Protein AF-A0A6H5G0R4-F1 (afdb_monomer_lite)

Structure (mmCIF, N/CA/C/O backbone):
data_AF-A0A6H5G0R4-F1
#
_entry.id   AF-A0A6H5G0R4-F1
#
loop_
_atom_site.group_PDB
_atom_site.id
_atom_site.type_symbol
_atom_site.label_atom_id
_atom_site.label_alt_id
_atom_site.label_comp_id
_atom_site.label_asym_id
_atom_site.label_entity_id
_atom_site.label_seq_id
_atom_site.pdbx_PDB_ins_code
_atom_site.Cartn_x
_atom_site.Cartn_y
_atom_site.Cartn_z
_atom_site.occupancy
_atom_site.B_iso_or_equiv
_atom_site.auth_seq_id
_atom_site.auth_comp_id
_atom_site.auth_asym_id
_atom_site.auth_atom_id
_atom_site.pdbx_PDB_model_num
ATOM 1 N N . MET A 1 1 ? 33.178 14.224 -42.146 1.00 82.50 1 MET A N 1
ATOM 2 C CA . MET A 1 1 ? 33.386 15.012 -43.379 1.00 82.50 1 MET A CA 1
ATOM 3 C C . MET A 1 1 ? 32.631 14.326 -44.499 1.00 82.50 1 MET A C 1
ATOM 5 O O . MET A 1 1 ? 32.524 13.105 -44.468 1.00 82.50 1 MET A O 1
ATOM 9 N N . THR A 1 2 ? 32.096 15.103 -45.426 1.00 85.31 2 THR A N 1
ATOM 10 C CA . THR A 1 2 ? 31.356 14.680 -46.618 1.00 85.31 2 THR A CA 1
ATOM 11 C C . THR A 1 2 ? 32.106 15.188 -47.845 1.00 85.31 2 THR A C 1
ATOM 13 O O . THR A 1 2 ? 32.669 16.283 -47.816 1.00 85.31 2 THR A O 1
ATOM 16 N N . PHE A 1 3 ? 32.160 14.374 -48.897 1.00 87.25 3 PHE A N 1
ATOM 17 C CA . PHE A 1 3 ? 32.972 14.630 -50.086 1.00 87.25 3 PHE A CA 1
ATOM 18 C C . PHE A 1 3 ? 32.072 14.620 -51.316 1.00 87.25 3 PHE A C 1
ATOM 20 O O . PHE A 1 3 ? 31.370 13.638 -51.545 1.00 87.25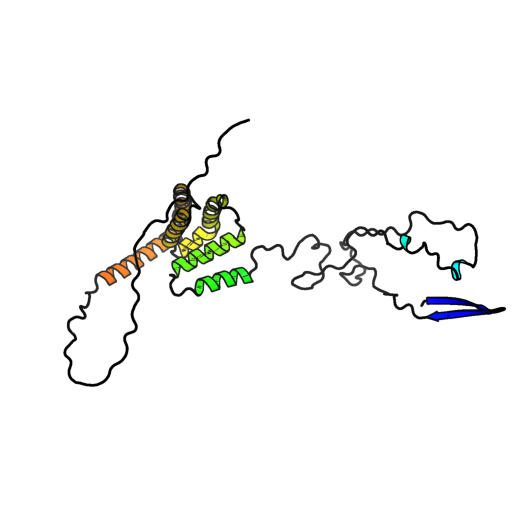 3 PHE A O 1
ATOM 27 N N . LEU A 1 4 ? 32.103 15.695 -52.100 1.00 84.62 4 LEU A N 1
ATOM 28 C CA . LEU A 1 4 ? 31.358 15.819 -53.349 1.00 84.62 4 LEU A CA 1
ATOM 29 C C . LEU A 1 4 ? 32.347 15.940 -54.517 1.00 84.62 4 LEU A C 1
ATOM 31 O O . LEU A 1 4 ? 33.000 16.979 -54.660 1.00 84.62 4 LEU A O 1
ATOM 35 N N . PRO A 1 5 ? 32.517 14.880 -55.326 1.00 83.62 5 PRO A N 1
ATOM 36 C CA . PRO A 1 5 ? 33.400 14.916 -56.483 1.00 83.62 5 PRO A CA 1
ATOM 37 C C . PRO A 1 5 ? 32.745 15.659 -57.658 1.00 83.62 5 PRO A C 1
ATOM 39 O O . PRO A 1 5 ? 31.592 15.418 -58.004 1.00 83.62 5 PRO A O 1
ATOM 42 N N . GLN A 1 6 ? 33.506 16.535 -58.313 1.00 81.31 6 GLN A N 1
ATOM 43 C CA . GLN A 1 6 ? 33.119 17.264 -59.518 1.00 81.31 6 GLN A CA 1
ATOM 44 C C . GLN A 1 6 ? 34.187 17.071 -60.604 1.00 81.31 6 GLN A C 1
ATOM 46 O O . GLN A 1 6 ? 35.321 17.543 -60.484 1.00 81.31 6 GLN A O 1
ATOM 51 N N . GLN A 1 7 ? 33.821 16.378 -61.685 1.00 79.31 7 GLN A N 1
ATOM 52 C CA . GLN A 1 7 ? 34.716 16.136 -62.817 1.00 79.31 7 GLN A CA 1
ATOM 53 C C . GLN A 1 7 ? 34.796 17.378 -63.715 1.00 79.31 7 GLN A C 1
ATOM 55 O O . GLN A 1 7 ? 33.794 17.803 -64.291 1.00 79.31 7 GLN A O 1
ATOM 60 N N . MET A 1 8 ? 35.993 17.948 -63.864 1.00 77.31 8 MET A N 1
ATOM 61 C CA . MET A 1 8 ? 36.303 18.984 -64.856 1.00 77.31 8 MET A CA 1
ATOM 62 C C . MET A 1 8 ? 37.151 18.369 -65.979 1.00 77.31 8 MET A C 1
ATOM 64 O O . MET A 1 8 ? 37.726 17.297 -65.800 1.00 77.31 8 MET A O 1
ATOM 68 N N . SER A 1 9 ? 37.230 19.030 -67.140 1.00 78.00 9 SER A N 1
ATOM 69 C CA . SER A 1 9 ? 37.799 18.483 -68.390 1.00 78.00 9 SER A CA 1
ATOM 70 C C . SER A 1 9 ? 39.088 17.668 -68.214 1.00 78.00 9 SER A C 1
ATOM 72 O O . SER A 1 9 ? 39.181 16.578 -68.771 1.00 78.00 9 SER A O 1
ATOM 74 N N . ASN A 1 10 ? 40.033 18.151 -67.398 1.00 79.94 10 ASN A N 1
ATOM 75 C CA . ASN A 1 10 ? 41.321 17.487 -67.154 1.00 79.94 10 ASN A CA 1
ATOM 76 C C . ASN A 1 10 ? 41.675 17.332 -65.657 1.00 79.94 10 ASN A C 1
ATOM 78 O O . ASN A 1 10 ? 42.784 16.909 -65.339 1.00 79.94 10 ASN A O 1
ATOM 82 N N . VAL A 1 11 ? 40.790 17.729 -64.733 1.00 82.31 11 VAL A N 1
ATOM 83 C CA . VAL A 1 11 ? 41.078 17.799 -63.287 1.00 82.31 11 VAL A CA 1
ATOM 84 C C . VAL A 1 11 ? 39.849 17.367 -62.491 1.00 82.31 11 VAL A C 1
ATOM 86 O O . VAL A 1 11 ? 38.726 17.732 -62.832 1.00 82.31 11 VAL A O 1
ATOM 89 N N . LEU A 1 12 ? 40.061 16.622 -61.408 1.00 83.50 12 LEU A N 1
ATOM 90 C CA . LEU A 1 12 ? 39.017 16.299 -60.441 1.00 83.50 12 LEU A CA 1
ATOM 91 C C . LEU A 1 12 ? 39.028 17.339 -59.316 1.00 83.50 12 LEU A C 1
ATOM 93 O O . LEU A 1 12 ? 40.034 17.494 -58.622 1.00 83.50 12 LEU A O 1
ATOM 97 N N . LYS A 1 13 ? 37.908 18.039 -59.126 1.00 86.62 13 LYS A N 1
ATOM 98 C CA . LYS A 1 13 ? 37.681 18.921 -57.977 1.00 86.62 13 LYS A CA 1
ATOM 99 C C . LYS A 1 13 ? 36.867 18.156 -56.937 1.00 86.62 13 LYS A C 1
ATOM 101 O O . LYS A 1 13 ? 35.889 17.509 -57.289 1.00 86.62 13 LYS A O 1
ATOM 106 N N . ILE A 1 14 ? 37.262 18.212 -55.668 1.00 89.31 14 ILE A N 1
ATOM 107 C CA . ILE A 1 14 ? 36.521 17.579 -54.569 1.00 89.31 14 ILE A CA 1
ATOM 108 C C . ILE A 1 14 ? 36.126 18.674 -53.591 1.00 89.31 14 ILE A C 1
ATOM 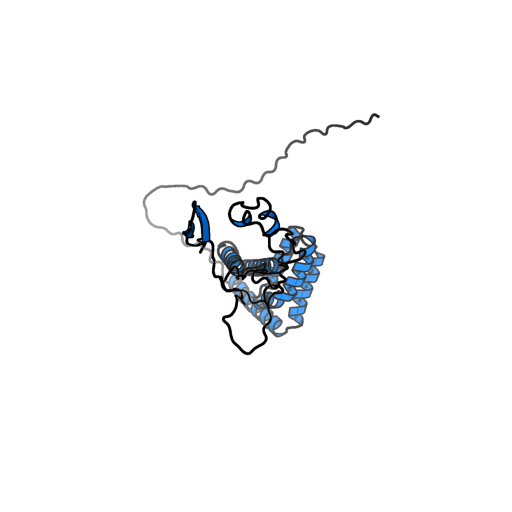110 O O . ILE A 1 14 ? 36.989 19.259 -52.936 1.00 89.31 14 ILE A O 1
ATOM 114 N N . ASP A 1 15 ? 34.828 18.941 -53.497 1.00 88.81 15 ASP A N 1
ATOM 115 C CA . ASP A 1 15 ? 34.289 19.852 -52.497 1.00 88.81 15 ASP A CA 1
ATOM 116 C C . ASP A 1 15 ? 34.112 19.087 -51.180 1.00 88.81 15 ASP A C 1
ATOM 118 O O . ASP A 1 15 ? 33.439 18.056 -51.114 1.00 88.81 15 ASP A O 1
ATOM 122 N N . VAL A 1 16 ? 34.776 19.573 -50.131 1.00 91.75 16 VAL A N 1
ATOM 123 C CA . VAL A 1 16 ? 34.779 18.956 -48.800 1.00 91.75 16 VAL A CA 1
ATOM 124 C C . VAL A 1 16 ? 33.905 19.783 -47.872 1.00 91.75 16 VAL A C 1
ATOM 126 O O . VAL A 1 16 ? 34.133 20.979 -47.696 1.00 91.75 16 VAL A O 1
ATOM 129 N N . SER A 1 17 ? 32.940 19.133 -47.233 1.00 91.56 17 SER A N 1
ATOM 130 C CA . SER A 1 17 ? 32.102 19.731 -46.197 1.00 91.56 17 SER A CA 1
ATOM 131 C C . SER A 1 17 ? 32.177 18.939 -44.891 1.00 91.56 17 SER A C 1
ATOM 133 O O . SER A 1 17 ? 32.625 17.788 -44.832 1.00 91.56 17 SER A O 1
ATOM 135 N N . VAL A 1 18 ? 31.781 19.571 -43.789 1.00 91.31 18 VAL A N 1
ATOM 136 C CA . VAL A 1 18 ? 31.664 18.889 -42.497 1.00 91.31 18 VAL A CA 1
ATOM 137 C C . VAL A 1 18 ? 30.401 18.025 -42.518 1.00 91.31 18 VAL A C 1
ATOM 139 O O . VAL A 1 18 ? 29.369 18.455 -43.018 1.00 91.31 18 VAL A O 1
ATOM 142 N N . ASN A 1 19 ? 30.488 16.804 -41.977 1.00 88.00 19 ASN A N 1
ATOM 143 C CA . ASN A 1 19 ? 29.296 15.972 -41.803 1.00 88.00 19 ASN A CA 1
ATOM 144 C C . ASN A 1 19 ? 28.613 16.408 -40.504 1.00 88.00 19 ASN A C 1
ATOM 146 O O . ASN A 1 19 ? 29.122 16.100 -39.427 1.00 88.00 19 ASN A O 1
ATOM 150 N N . GLU A 1 20 ? 27.493 17.115 -40.616 1.00 89.19 20 GLU A N 1
ATOM 151 C CA . GLU A 1 20 ? 26.734 17.628 -39.469 1.00 89.19 20 GLU A CA 1
ATOM 152 C C . GLU A 1 20 ? 26.023 16.522 -38.673 1.00 89.19 20 GLU A C 1
ATOM 154 O O . GLU A 1 20 ? 25.691 16.717 -37.509 1.00 89.19 20 GLU A O 1
ATOM 159 N N . SER A 1 21 ? 25.811 15.344 -39.270 1.00 85.62 21 SER A N 1
ATOM 160 C CA . SER A 1 21 ? 25.116 14.207 -38.648 1.00 85.62 21 SER A CA 1
ATOM 161 C C . SER A 1 21 ? 26.057 13.148 -38.068 1.00 85.62 21 SER A C 1
ATOM 163 O O . SER A 1 21 ? 25.597 12.097 -37.626 1.00 85.62 21 SER A O 1
ATOM 165 N N . TYR A 1 22 ? 27.372 13.380 -38.088 1.00 87.12 22 TYR A N 1
ATOM 166 C CA . TYR A 1 22 ? 28.321 12.468 -37.456 1.00 87.12 22 TYR A CA 1
ATOM 167 C C . TYR A 1 22 ? 28.243 12.620 -35.931 1.00 87.12 22 TYR A C 1
ATOM 169 O O . TYR A 1 22 ? 28.755 13.589 -35.375 1.00 87.12 22 TYR A O 1
ATOM 177 N N . ASP A 1 23 ? 27.590 11.670 -35.261 1.00 84.69 23 ASP A N 1
ATOM 178 C CA . ASP A 1 23 ? 27.282 11.740 -33.829 1.00 84.69 23 ASP A CA 1
ATOM 179 C C . ASP A 1 23 ? 28.471 11.373 -32.924 1.00 84.69 23 ASP A C 1
ATOM 181 O O . ASP A 1 23 ? 28.509 11.793 -31.768 1.00 84.69 23 ASP A O 1
ATOM 185 N N . GLY A 1 24 ? 29.442 10.602 -33.434 1.00 83.75 24 GLY A N 1
ATOM 186 C CA . GLY A 1 24 ? 30.680 10.230 -32.736 1.00 83.75 24 GLY A CA 1
ATOM 187 C C . GLY A 1 24 ? 30.458 9.599 -31.358 1.00 83.75 24 GLY A C 1
ATOM 188 O O . GLY A 1 24 ? 31.352 9.636 -30.509 1.00 83.75 24 GLY A O 1
ATOM 189 N N . SER A 1 25 ? 29.254 9.080 -31.111 1.00 84.25 25 SER A N 1
ATOM 190 C CA . SER A 1 25 ? 28.803 8.697 -29.784 1.00 84.25 25 SER A CA 1
ATOM 191 C C . SER A 1 25 ? 29.452 7.385 -29.341 1.00 84.25 25 SER A C 1
ATOM 193 O O . SER A 1 25 ? 29.880 6.548 -30.139 1.00 84.25 25 SER A O 1
ATOM 195 N N . TYR A 1 26 ? 29.591 7.212 -28.029 1.00 82.88 26 TYR A N 1
ATOM 196 C CA . TYR A 1 26 ? 30.232 6.031 -27.465 1.00 82.88 26 TYR A CA 1
ATOM 197 C C . TYR A 1 26 ? 29.380 4.771 -27.679 1.00 82.88 26 TYR A C 1
ATOM 199 O O . TYR A 1 26 ? 28.246 4.696 -27.216 1.00 82.88 26 TYR A O 1
ATOM 207 N N . THR A 1 27 ? 29.955 3.742 -28.307 1.00 76.00 27 THR A N 1
ATOM 208 C CA . THR A 1 27 ? 29.258 2.488 -28.652 1.00 76.00 27 THR A CA 1
ATOM 209 C C . THR A 1 27 ? 29.459 1.352 -27.636 1.00 76.00 27 THR A C 1
ATOM 211 O O . THR A 1 27 ? 29.285 0.180 -27.972 1.00 76.00 27 THR A O 1
ATOM 214 N N . GLY A 1 28 ? 29.896 1.653 -26.409 1.00 74.44 28 GLY A N 1
ATOM 215 C CA . GLY A 1 28 ? 30.115 0.650 -25.359 1.00 74.44 28 GLY A CA 1
ATOM 216 C C . GLY A 1 28 ? 28.992 0.593 -24.321 1.00 74.44 28 GLY A C 1
ATOM 217 O O . GLY A 1 28 ? 27.865 0.997 -24.576 1.00 74.44 28 GLY A O 1
ATOM 218 N N . CYS A 1 29 ? 29.288 0.064 -23.129 1.00 72.12 29 CYS A N 1
ATOM 219 C CA . CYS A 1 29 ? 28.301 -0.042 -22.048 1.00 72.12 29 CYS A CA 1
ATOM 220 C C . CYS A 1 29 ? 27.904 1.360 -21.542 1.00 72.12 29 CYS A C 1
ATOM 222 O O . CYS A 1 29 ? 28.757 2.032 -20.962 1.00 72.12 29 CYS A O 1
ATOM 224 N N . PRO A 1 30 ? 26.646 1.809 -21.710 1.00 66.81 30 PRO A N 1
ATOM 225 C CA . PRO A 1 30 ? 26.261 3.182 -21.382 1.00 66.81 30 PRO A CA 1
ATOM 226 C C . PRO A 1 30 ? 26.204 3.452 -19.873 1.00 66.81 30 PRO A C 1
ATOM 228 O O . PRO A 1 30 ? 26.260 4.602 -19.454 1.00 66.81 30 PRO A O 1
ATOM 231 N N . THR A 1 31 ? 26.106 2.408 -19.048 1.00 67.00 31 THR A N 1
ATOM 232 C CA . THR A 1 31 ? 25.961 2.545 -17.593 1.00 67.00 31 THR A CA 1
ATOM 233 C C . THR A 1 31 ? 27.278 2.745 -16.854 1.00 67.00 31 THR A C 1
ATOM 235 O O . THR A 1 31 ? 27.246 3.204 -15.719 1.00 67.00 31 THR A O 1
ATOM 238 N N . MET A 1 32 ? 28.432 2.397 -17.442 1.00 64.25 32 MET A N 1
ATOM 239 C CA . MET A 1 32 ? 29.715 2.440 -16.733 1.00 64.25 32 MET A CA 1
ATOM 240 C C . MET A 1 32 ? 30.882 2.781 -17.669 1.00 64.25 32 MET A C 1
ATOM 242 O O . MET A 1 32 ? 31.031 2.138 -18.713 1.00 64.25 32 MET A O 1
ATOM 246 N N . PRO A 1 33 ? 31.772 3.715 -17.280 1.00 63.03 33 PRO A N 1
ATOM 247 C CA . PRO A 1 33 ? 33.025 3.931 -17.991 1.00 63.03 33 PRO A CA 1
ATOM 248 C C . PRO A 1 33 ? 33.902 2.674 -17.918 1.00 63.03 33 PRO A C 1
ATOM 250 O O . PRO A 1 33 ? 33.845 1.917 -16.944 1.00 63.03 33 PRO A O 1
ATOM 253 N N . PHE A 1 34 ? 34.713 2.452 -18.956 1.00 58.88 34 PHE A N 1
ATOM 254 C CA . PHE A 1 34 ? 35.613 1.303 -19.070 1.00 58.88 34 PHE A CA 1
ATOM 255 C C . PHE A 1 34 ? 36.411 1.076 -17.775 1.00 58.88 34 PHE A C 1
ATOM 257 O O . PHE A 1 34 ? 37.315 1.841 -17.442 1.00 58.88 34 PHE A O 1
ATOM 264 N N . ARG A 1 35 ? 36.111 -0.018 -17.067 1.00 64.62 35 ARG A N 1
ATOM 265 C CA . ARG A 1 35 ? 37.008 -0.618 -16.073 1.00 64.62 35 ARG A CA 1
ATOM 266 C C . ARG A 1 35 ? 37.573 -1.902 -16.675 1.00 64.62 35 ARG A C 1
ATOM 268 O O . ARG A 1 35 ? 36.861 -2.906 -16.709 1.00 64.62 35 ARG A O 1
ATOM 275 N N . PRO A 1 36 ? 38.815 -1.890 -17.183 1.00 66.00 36 PRO A N 1
ATOM 276 C CA . PRO A 1 36 ? 39.462 -3.107 -17.647 1.00 66.00 36 PRO A CA 1
ATOM 277 C C . PRO A 1 36 ? 39.580 -4.085 -16.471 1.00 66.00 36 PRO A C 1
ATOM 279 O O . PRO A 1 36 ? 40.183 -3.741 -15.457 1.00 66.00 36 PRO A O 1
ATOM 282 N N . GLY A 1 37 ? 38.994 -5.282 -16.582 1.00 66.75 37 GLY A N 1
ATOM 283 C CA . GLY A 1 37 ? 39.343 -6.397 -15.693 1.00 66.75 37 GLY A CA 1
ATOM 284 C C . GLY A 1 37 ? 38.209 -7.255 -15.137 1.00 66.75 37 GLY A C 1
ATOM 285 O O . GLY A 1 37 ? 38.510 -8.357 -14.692 1.00 66.75 37 GLY A O 1
ATOM 286 N N . TRP A 1 38 ? 36.935 -6.835 -15.189 1.00 73.94 38 TRP A N 1
ATOM 287 C CA . TRP A 1 38 ? 35.845 -7.631 -14.599 1.00 73.94 38 TRP A CA 1
ATOM 288 C C . TRP A 1 38 ? 34.687 -7.925 -15.562 1.00 73.94 38 TRP A C 1
ATOM 290 O O . TRP A 1 38 ? 34.154 -6.997 -16.176 1.00 73.94 38 TRP A O 1
ATOM 300 N N . PRO A 1 39 ? 34.258 -9.199 -15.683 1.00 80.50 39 PRO A N 1
ATOM 301 C CA . PRO A 1 39 ? 33.023 -9.555 -16.374 1.00 80.50 39 PRO A CA 1
ATOM 302 C C . PRO A 1 39 ? 31.821 -8.845 -15.747 1.00 80.50 39 PRO A C 1
ATOM 304 O O . PRO A 1 39 ? 31.686 -8.796 -14.525 1.00 80.50 39 PRO A O 1
ATOM 307 N N . MET A 1 40 ? 30.919 -8.327 -16.580 1.00 74.25 40 MET A N 1
ATOM 308 C CA . MET A 1 40 ? 29.735 -7.607 -16.115 1.00 74.25 40 MET A CA 1
ATOM 309 C C . MET A 1 40 ? 28.499 -7.989 -16.930 1.00 74.25 40 MET A C 1
ATOM 311 O O . MET A 1 40 ? 28.573 -8.169 -18.147 1.00 74.25 40 MET A O 1
ATOM 315 N N . LYS A 1 41 ? 27.349 -8.114 -16.253 1.00 80.38 41 LYS A N 1
ATOM 316 C CA . LYS A 1 41 ? 26.053 -8.356 -16.903 1.00 80.38 41 LYS A CA 1
ATOM 317 C C . LYS A 1 41 ? 25.666 -7.122 -17.725 1.00 80.38 41 LYS A C 1
ATOM 319 O O . LYS A 1 41 ? 25.730 -6.005 -17.220 1.00 80.38 41 LYS A O 1
ATOM 324 N N . ARG A 1 42 ? 25.215 -7.342 -18.959 1.00 82.62 42 ARG A N 1
ATOM 325 C CA . ARG A 1 42 ? 24.682 -6.315 -19.863 1.00 82.62 42 ARG A CA 1
ATOM 326 C C . ARG A 1 42 ? 23.356 -6.771 -20.459 1.00 82.62 42 ARG A C 1
ATOM 328 O O . ARG A 1 42 ? 23.100 -7.974 -20.513 1.00 82.62 42 ARG A O 1
ATOM 335 N N . SER A 1 43 ? 22.553 -5.825 -20.929 1.00 83.44 43 SER A N 1
ATOM 336 C CA . SER A 1 43 ? 21.341 -6.135 -21.686 1.00 83.44 43 SER A CA 1
ATOM 337 C C . SER A 1 43 ? 21.710 -6.846 -22.988 1.00 83.44 43 SER A C 1
ATOM 339 O O . SER A 1 43 ? 22.705 -6.509 -23.635 1.00 83.44 43 SER A O 1
ATOM 341 N N . SER A 1 44 ? 20.938 -7.864 -23.363 1.00 85.19 44 SER A N 1
ATOM 342 C CA . SER A 1 44 ? 21.136 -8.573 -24.625 1.00 85.19 44 SER A CA 1
ATOM 343 C C . SER A 1 44 ? 20.768 -7.667 -25.798 1.00 85.19 44 SER A C 1
ATOM 345 O O . SER A 1 44 ? 19.665 -7.119 -25.837 1.00 85.19 44 SER A O 1
ATOM 347 N N . MET A 1 45 ? 21.678 -7.552 -26.760 1.00 86.38 45 MET A N 1
ATOM 348 C CA . MET A 1 45 ? 21.482 -6.809 -27.999 1.00 86.38 45 MET A CA 1
ATOM 349 C C . MET A 1 45 ? 22.134 -7.587 -29.140 1.00 86.38 45 MET A C 1
ATOM 351 O O . MET A 1 45 ? 23.280 -8.020 -29.015 1.00 86.38 45 MET A O 1
ATOM 355 N N . THR A 1 46 ? 21.410 -7.758 -30.244 1.00 89.38 46 THR A N 1
ATOM 356 C CA . THR A 1 46 ? 21.933 -8.378 -31.469 1.00 89.38 46 THR A CA 1
ATOM 357 C C . THR A 1 46 ? 21.742 -7.416 -32.628 1.00 89.38 46 THR A C 1
ATOM 359 O O . THR A 1 46 ? 20.659 -6.857 -32.794 1.00 89.38 46 THR A O 1
ATOM 362 N N . HIS A 1 47 ? 22.798 -7.227 -33.417 1.00 88.94 47 HIS A N 1
ATOM 363 C CA . HIS A 1 47 ? 22.805 -6.354 -34.583 1.00 88.94 47 HIS A CA 1
ATOM 364 C C . HIS A 1 47 ? 23.148 -7.177 -35.823 1.00 88.94 47 HIS A C 1
ATOM 366 O O . HIS A 1 47 ? 24.199 -7.818 -35.869 1.00 88.94 47 HIS A O 1
ATOM 372 N N . VAL A 1 48 ? 22.264 -7.167 -36.819 1.00 87.56 48 VAL A N 1
ATOM 373 C CA . VAL A 1 48 ? 22.504 -7.818 -38.108 1.00 87.56 48 VAL A CA 1
ATOM 374 C C . VAL A 1 48 ? 22.850 -6.748 -39.139 1.00 87.56 48 VAL A C 1
ATOM 376 O O . VAL A 1 48 ? 22.004 -5.932 -39.497 1.00 87.56 48 VAL A O 1
ATOM 379 N N . ILE A 1 49 ? 24.112 -6.747 -39.581 1.00 84.06 49 ILE A N 1
ATOM 380 C CA . ILE A 1 49 ? 24.676 -5.706 -40.459 1.00 84.06 49 ILE A CA 1
ATOM 381 C C . ILE A 1 49 ? 24.629 -6.129 -41.934 1.00 84.06 49 ILE A C 1
ATOM 383 O O . ILE A 1 49 ? 24.311 -5.323 -42.799 1.00 84.06 49 ILE A O 1
ATOM 387 N N . VAL A 1 50 ? 24.930 -7.397 -42.240 1.00 80.56 50 VAL A N 1
ATOM 388 C CA . VAL A 1 50 ? 24.958 -7.916 -43.617 1.00 80.56 50 VAL A CA 1
ATOM 389 C C . VAL A 1 50 ? 24.311 -9.296 -43.658 1.00 80.56 50 VAL A C 1
ATOM 391 O O . VAL A 1 50 ? 24.761 -10.206 -42.967 1.00 80.56 50 VAL A O 1
ATOM 394 N N . CYS A 1 51 ? 23.292 -9.459 -44.505 1.00 79.44 51 CYS A N 1
ATOM 395 C CA . CYS A 1 51 ? 22.656 -10.757 -44.780 1.00 79.44 51 CYS A CA 1
ATOM 396 C C . CYS A 1 51 ? 22.917 -11.236 -46.211 1.00 79.44 51 CYS A C 1
ATOM 398 O O . CYS A 1 51 ? 23.230 -12.400 -46.433 1.00 79.44 51 CYS A O 1
ATOM 400 N N . HIS A 1 52 ? 22.799 -10.329 -47.185 1.00 80.12 52 HIS A N 1
ATOM 401 C CA . HIS A 1 52 ? 22.886 -10.640 -48.610 1.00 80.12 52 HIS A CA 1
ATOM 402 C C . HIS A 1 52 ? 23.745 -9.581 -49.313 1.00 80.12 52 HIS A C 1
ATOM 404 O O . HIS A 1 52 ? 23.221 -8.548 -49.730 1.00 80.12 52 HIS A O 1
ATOM 410 N N . PRO A 1 53 ? 25.070 -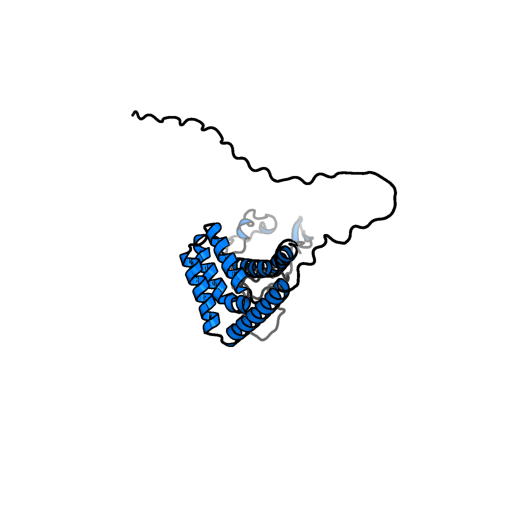9.783 -49.423 1.00 79.50 53 PRO A N 1
ATOM 411 C CA . PRO A 1 53 ? 25.935 -8.802 -50.063 1.00 79.50 53 PRO A CA 1
ATOM 412 C C . PRO A 1 53 ? 25.615 -8.711 -51.560 1.00 79.50 53 PRO A C 1
ATOM 414 O O . PRO A 1 53 ? 25.706 -9.706 -52.288 1.00 79.50 53 PRO A O 1
ATOM 417 N N . LYS A 1 54 ? 25.271 -7.509 -52.037 1.00 74.56 54 LYS A N 1
ATOM 418 C CA . LYS A 1 54 ? 25.148 -7.238 -53.473 1.00 74.56 54 LYS A CA 1
ATOM 419 C C . LYS A 1 54 ? 26.537 -7.346 -54.108 1.00 74.56 54 LYS A C 1
ATOM 421 O O . LYS A 1 54 ? 27.475 -6.672 -53.694 1.00 74.56 54 LYS A O 1
ATOM 426 N N . ARG A 1 55 ? 26.685 -8.207 -55.116 1.00 74.19 55 ARG A N 1
ATOM 427 C CA . ARG A 1 55 ? 27.907 -8.288 -55.930 1.00 74.19 55 ARG A CA 1
ATOM 428 C C . ARG A 1 55 ? 27.715 -7.437 -57.178 1.00 74.19 55 ARG A C 1
ATOM 430 O O . ARG A 1 55 ? 27.074 -7.887 -58.127 1.00 74.19 55 ARG A O 1
ATOM 437 N N . THR A 1 56 ? 28.264 -6.228 -57.184 1.00 68.75 56 THR A N 1
ATOM 438 C CA . THR A 1 56 ? 28.309 -5.394 -58.389 1.00 68.75 56 THR A CA 1
ATOM 439 C C . THR A 1 56 ? 29.261 -6.032 -59.406 1.00 68.75 56 THR A C 1
ATOM 441 O O . THR A 1 56 ? 30.379 -6.435 -59.081 1.00 68.75 56 THR A O 1
ATOM 444 N N . ARG A 1 57 ? 28.788 -6.228 -60.644 1.00 63.91 57 ARG A N 1
ATOM 445 C CA . ARG A 1 57 ? 29.557 -6.914 -61.703 1.00 63.91 57 ARG A CA 1
ATOM 446 C C . ARG A 1 57 ? 30.444 -5.982 -62.527 1.00 63.91 57 ARG A C 1
ATOM 448 O O . ARG A 1 57 ? 31.361 -6.460 -63.187 1.00 63.91 57 ARG A O 1
ATOM 455 N N . THR A 1 58 ? 30.202 -4.679 -62.476 1.00 64.38 58 THR A N 1
ATOM 456 C CA . THR A 1 58 ? 30.907 -3.666 -63.266 1.00 64.38 58 THR A CA 1
ATOM 457 C C . THR A 1 58 ? 31.460 -2.592 -62.344 1.00 64.38 58 THR A C 1
ATOM 459 O O . THR A 1 58 ? 30.714 -2.004 -61.568 1.00 64.38 58 THR A O 1
ATOM 462 N N . LYS A 1 59 ? 32.765 -2.327 -62.438 1.00 66.62 59 LYS A N 1
ATOM 463 C CA . LYS A 1 59 ? 33.411 -1.196 -61.763 1.00 66.62 59 LYS A CA 1
ATOM 464 C C . LYS A 1 59 ? 33.142 0.059 -62.598 1.00 66.62 59 LYS A C 1
ATOM 466 O O . LYS A 1 59 ? 33.885 0.328 -63.538 1.00 66.62 59 LYS A O 1
ATOM 471 N N . SER A 1 60 ? 32.032 0.739 -62.324 1.00 73.06 60 SER A N 1
ATOM 472 C CA . SER A 1 60 ? 31.655 1.998 -62.977 1.00 73.06 60 SER A CA 1
ATOM 473 C C . SER A 1 60 ? 31.908 3.162 -62.028 1.00 73.06 60 SER A C 1
ATOM 475 O O . SER A 1 60 ? 31.666 3.037 -60.836 1.00 73.06 60 SER A O 1
ATOM 477 N N . LEU A 1 61 ? 32.356 4.299 -62.560 1.00 73.75 61 LEU A N 1
ATOM 478 C CA . LEU A 1 61 ? 32.520 5.534 -61.785 1.00 73.75 61 LEU A CA 1
ATOM 479 C C . LEU A 1 61 ? 31.197 6.296 -61.589 1.00 73.75 61 LEU A C 1
ATOM 481 O O . LEU A 1 61 ? 31.183 7.310 -60.898 1.00 73.75 61 LEU A O 1
ATOM 485 N N . SER A 1 62 ? 30.095 5.816 -62.178 1.00 74.00 62 SER A N 1
ATOM 486 C CA . SER A 1 62 ? 28.767 6.428 -62.044 1.00 74.00 62 SER A CA 1
ATOM 487 C C . SER A 1 62 ? 28.233 6.406 -60.605 1.00 74.00 62 SER A C 1
ATOM 489 O O . SER A 1 62 ? 27.474 7.298 -60.241 1.00 74.00 62 SER A O 1
ATOM 491 N N . GLU A 1 63 ? 28.705 5.479 -59.759 1.00 71.62 63 GLU A N 1
ATOM 492 C CA . GLU A 1 63 ? 28.349 5.381 -58.328 1.00 71.62 63 GLU A CA 1
ATOM 493 C C . GLU A 1 63 ? 28.712 6.632 -57.507 1.00 71.62 63 GLU A C 1
ATOM 495 O O . GLU A 1 63 ? 28.127 6.889 -56.460 1.00 71.62 63 GLU A O 1
ATOM 500 N N . PHE A 1 64 ? 29.675 7.433 -57.975 1.00 72.44 64 PHE A N 1
ATOM 501 C CA . PHE A 1 64 ? 30.123 8.646 -57.282 1.00 72.44 64 PHE A CA 1
ATOM 502 C C . PHE A 1 64 ? 29.293 9.888 -57.633 1.00 72.44 64 PHE A C 1
ATOM 504 O O . PHE A 1 64 ? 29.453 10.930 -56.998 1.00 72.44 64 PHE A O 1
ATOM 511 N N . THR A 1 65 ? 28.443 9.793 -58.657 1.00 69.62 65 THR A N 1
ATOM 512 C CA . THR A 1 65 ? 27.625 10.899 -59.178 1.00 69.62 65 THR A CA 1
ATOM 513 C C . THR A 1 65 ? 26.129 10.616 -59.116 1.00 69.62 65 THR A C 1
ATOM 515 O O . THR A 1 65 ? 25.340 11.550 -58.993 1.00 69.62 65 THR A O 1
ATOM 518 N N . GLU A 1 66 ? 25.733 9.348 -59.200 1.00 66.38 66 GLU A N 1
ATOM 519 C CA . GLU A 1 66 ? 24.344 8.905 -59.152 1.00 66.38 66 GLU A CA 1
ATOM 520 C C . GLU A 1 66 ? 24.031 8.444 -57.725 1.00 66.38 66 GLU A C 1
ATOM 522 O O . GLU A 1 66 ? 24.574 7.454 -57.243 1.00 66.38 66 GLU A O 1
ATOM 527 N N . ILE A 1 67 ? 23.168 9.184 -57.026 1.00 59.62 67 ILE A N 1
ATOM 528 C CA . ILE A 1 67 ? 22.620 8.749 -55.738 1.00 59.62 67 ILE A CA 1
ATOM 529 C C . ILE A 1 67 ? 21.697 7.570 -56.060 1.00 59.62 67 ILE A C 1
ATOM 531 O O . ILE A 1 67 ? 20.633 7.783 -56.642 1.00 59.62 67 ILE A O 1
ATOM 535 N N . GLU A 1 68 ? 22.098 6.332 -55.752 1.00 59.28 68 GLU A N 1
ATOM 536 C CA . GLU A 1 68 ? 21.212 5.179 -55.935 1.00 59.28 68 GLU A CA 1
ATOM 537 C C . GLU A 1 68 ? 19.954 5.376 -55.069 1.00 59.28 68 GLU A C 1
ATOM 539 O O . GLU A 1 68 ? 19.974 5.232 -53.848 1.00 59.28 68 GLU A O 1
ATOM 544 N N . GLU A 1 69 ? 18.833 5.697 -55.719 1.00 53.53 69 GLU A N 1
ATOM 545 C CA . GLU A 1 69 ? 17.529 6.028 -55.112 1.00 53.53 69 GLU A CA 1
ATOM 546 C C . GLU A 1 69 ? 16.986 4.908 -54.192 1.00 53.53 69 GLU A C 1
ATOM 548 O O . GLU A 1 69 ? 16.109 5.126 -53.359 1.00 53.53 69 GLU A O 1
ATOM 553 N N . ASN A 1 70 ? 17.556 3.703 -54.300 1.00 52.25 70 ASN A N 1
ATOM 554 C CA . ASN A 1 70 ? 17.140 2.486 -53.609 1.00 52.25 70 ASN A CA 1
ATOM 555 C C . ASN A 1 70 ? 17.966 2.147 -52.349 1.00 52.25 70 ASN A C 1
ATOM 557 O O . ASN A 1 70 ? 17.747 1.109 -51.716 1.00 52.25 70 ASN A O 1
ATOM 561 N N . ASP A 1 71 ? 18.935 2.982 -51.967 1.00 54.06 71 ASP A N 1
ATOM 562 C CA . ASP A 1 71 ? 19.709 2.735 -50.747 1.00 54.06 71 ASP A CA 1
ATOM 563 C C . ASP A 1 71 ? 18.904 3.050 -49.481 1.00 54.06 71 ASP A C 1
ATOM 565 O O . ASP A 1 71 ? 19.086 2.392 -48.458 1.00 54.06 71 ASP A O 1
ATOM 569 N N . HIS A 1 72 ? 17.934 3.963 -49.537 1.00 52.03 72 HIS A N 1
ATOM 570 C CA . HIS A 1 72 ? 17.171 4.399 -48.363 1.00 52.03 72 HIS A CA 1
ATOM 571 C C . HIS A 1 72 ? 16.375 3.280 -47.659 1.00 52.03 72 HIS A C 1
ATOM 573 O O . HIS A 1 72 ? 16.206 3.337 -46.440 1.00 52.03 72 HIS A O 1
ATOM 579 N N . GLU A 1 73 ? 15.945 2.231 -48.372 1.00 51.25 73 GLU A N 1
ATOM 580 C CA . GLU A 1 73 ? 15.206 1.097 -47.785 1.00 51.25 73 GLU A CA 1
ATOM 581 C C . GLU A 1 73 ? 16.101 0.110 -47.009 1.00 51.25 73 GLU A C 1
ATOM 583 O O . GLU A 1 73 ? 15.630 -0.572 -46.098 1.00 51.25 73 GLU A O 1
ATOM 588 N N . ASN A 1 74 ? 17.407 0.060 -47.302 1.00 54.12 74 ASN A N 1
ATOM 589 C CA . ASN A 1 74 ? 18.346 -0.893 -46.687 1.00 54.12 74 ASN A CA 1
ATOM 590 C C . ASN A 1 74 ? 19.015 -0.377 -45.400 1.00 54.12 74 ASN A C 1
ATOM 592 O O . ASN A 1 74 ? 19.757 -1.113 -44.752 1.00 54.12 74 ASN A O 1
ATOM 596 N N . HIS A 1 75 ? 18.760 0.872 -45.008 1.00 55.50 75 HIS A N 1
ATOM 597 C CA . HIS A 1 75 ? 19.481 1.539 -43.919 1.00 55.50 75 HIS A CA 1
ATOM 598 C C . HIS A 1 75 ? 18.843 1.388 -42.540 1.00 55.50 75 HIS A C 1
ATOM 600 O O . HIS A 1 75 ? 19.330 1.996 -41.587 1.00 55.50 75 HIS A O 1
ATOM 606 N N . ARG A 1 76 ? 17.770 0.600 -42.381 1.00 64.06 76 ARG A N 1
ATOM 607 C CA . ARG A 1 76 ? 17.249 0.328 -41.038 1.00 64.06 76 ARG A CA 1
ATOM 608 C C . ARG A 1 76 ? 18.042 -0.831 -40.426 1.00 64.06 76 ARG A C 1
ATOM 610 O O . ARG A 1 76 ? 17.820 -1.973 -40.823 1.00 64.06 76 ARG A O 1
ATOM 617 N N . PRO A 1 77 ? 18.959 -0.575 -39.475 1.00 68.94 77 PRO A N 1
ATOM 618 C CA . PRO A 1 77 ? 19.716 -1.644 -38.850 1.00 68.94 77 PRO A CA 1
ATOM 619 C C . PRO A 1 77 ? 18.750 -2.601 -38.148 1.00 68.94 77 PRO A C 1
ATOM 621 O O . PRO A 1 77 ? 17.900 -2.186 -37.353 1.00 68.94 77 PRO A O 1
ATOM 624 N N . TYR A 1 78 ? 18.875 -3.892 -38.446 1.00 81.25 78 TYR A N 1
ATOM 625 C CA . TYR A 1 78 ? 18.108 -4.936 -37.777 1.00 81.25 78 TYR A CA 1
ATOM 626 C C . TYR A 1 78 ? 18.708 -5.153 -36.389 1.00 81.25 78 TYR A C 1
ATOM 628 O O . TYR A 1 78 ? 19.638 -5.943 -36.197 1.00 81.25 78 TYR A O 1
ATOM 636 N N . ILE A 1 79 ? 18.200 -4.384 -35.430 1.00 85.81 79 ILE A N 1
ATOM 637 C CA . ILE A 1 79 ? 18.590 -4.439 -34.024 1.00 85.81 79 ILE A CA 1
ATOM 638 C C . ILE A 1 79 ? 17.460 -5.099 -33.244 1.00 85.81 79 ILE A C 1
ATOM 640 O O . ILE A 1 79 ? 16.317 -4.649 -33.292 1.00 85.81 79 ILE A O 1
ATOM 644 N N . THR A 1 80 ? 17.795 -6.145 -32.496 1.00 89.12 80 THR A N 1
ATOM 645 C CA . THR A 1 80 ? 16.892 -6.764 -31.521 1.00 89.12 80 THR A CA 1
ATOM 646 C C . THR A 1 80 ? 17.464 -6.627 -30.113 1.00 89.12 80 THR A C 1
ATOM 648 O O . THR A 1 80 ? 18.676 -6.757 -29.910 1.00 89.12 80 THR A O 1
ATOM 651 N N . GLY A 1 81 ? 16.590 -6.347 -29.145 1.00 86.56 81 GLY A N 1
ATOM 652 C CA . GLY A 1 81 ? 16.936 -6.102 -27.744 1.00 86.56 81 GLY A CA 1
ATOM 653 C C . GLY A 1 81 ? 17.030 -4.621 -27.357 1.00 86.56 81 GLY A C 1
ATOM 654 O O . GLY A 1 81 ? 16.679 -3.721 -28.120 1.00 86.56 81 GLY A O 1
ATOM 655 N N . HIS A 1 82 ? 17.501 -4.376 -26.133 1.00 86.44 82 HIS A N 1
ATOM 656 C CA . HIS A 1 82 ? 17.570 -3.048 -25.520 1.00 86.44 82 HIS A CA 1
ATOM 657 C C . HIS A 1 82 ? 18.858 -2.317 -25.938 1.00 86.44 82 HIS A C 1
ATOM 659 O O . HIS A 1 82 ? 19.943 -2.672 -25.482 1.00 86.44 82 HIS A O 1
ATOM 665 N N . ASN A 1 83 ? 18.735 -1.282 -26.778 1.00 84.38 83 ASN A N 1
ATOM 666 C CA . ASN A 1 83 ? 19.856 -0.469 -27.287 1.00 84.38 83 ASN A CA 1
ATOM 667 C C . ASN A 1 83 ? 19.819 0.991 -26.785 1.00 84.38 83 ASN A C 1
ATOM 669 O O . ASN A 1 83 ? 20.184 1.927 -27.495 1.00 84.38 83 ASN A O 1
ATOM 673 N N . ARG A 1 84 ? 19.274 1.224 -25.588 1.00 85.50 84 ARG A N 1
ATOM 674 C CA . ARG A 1 84 ? 19.196 2.557 -24.975 1.00 85.50 84 ARG A CA 1
ATOM 675 C C . ARG A 1 84 ? 19.456 2.464 -23.479 1.00 85.50 84 ARG A C 1
ATOM 677 O O . ARG A 1 84 ? 19.182 1.438 -22.861 1.00 85.50 84 ARG A O 1
ATOM 684 N N . LEU A 1 85 ? 19.987 3.547 -22.919 1.00 86.44 85 LEU A N 1
ATOM 685 C CA . LEU A 1 85 ? 20.092 3.726 -21.477 1.00 86.44 85 LEU A CA 1
ATOM 686 C C . LEU A 1 85 ? 18.728 4.145 -20.927 1.00 86.44 85 LEU A C 1
ATOM 688 O O . LEU A 1 85 ? 18.184 5.169 -21.344 1.00 86.44 85 LEU A O 1
ATOM 692 N N . TYR A 1 86 ? 18.193 3.357 -20.001 1.00 88.06 86 TYR A N 1
ATOM 693 C CA . TYR A 1 86 ? 16.973 3.694 -19.277 1.00 88.06 86 TYR A CA 1
ATOM 694 C C . TYR A 1 86 ? 17.315 4.452 -18.003 1.00 88.06 86 TYR A C 1
ATOM 696 O O . TYR A 1 86 ? 18.404 4.290 -17.450 1.00 88.06 86 TYR A O 1
ATOM 704 N N . HIS A 1 87 ? 16.375 5.271 -17.549 1.00 89.12 87 HIS A N 1
ATOM 705 C CA . HIS A 1 87 ? 16.492 6.025 -16.312 1.00 89.12 87 HIS A CA 1
ATOM 706 C C . HIS A 1 87 ? 15.275 5.732 -15.448 1.00 89.12 87 HIS A C 1
ATOM 708 O O . HIS A 1 87 ? 14.174 5.575 -15.977 1.00 89.12 87 HIS A O 1
ATOM 714 N N . HIS A 1 88 ? 15.477 5.670 -14.137 1.00 89.31 88 HIS A N 1
ATOM 715 C CA . HIS A 1 88 ? 14.370 5.648 -13.192 1.00 89.31 88 HIS A CA 1
ATOM 716 C C . HIS A 1 88 ? 13.578 6.948 -13.332 1.00 89.31 88 HIS A C 1
ATOM 718 O O . HIS A 1 88 ? 14.151 8.035 -13.347 1.00 89.31 88 HIS A O 1
ATOM 724 N N . THR A 1 89 ? 12.263 6.841 -13.407 1.00 85.94 89 THR A N 1
ATOM 725 C CA . THR A 1 89 ? 11.321 7.958 -13.570 1.00 85.94 89 THR A CA 1
ATOM 726 C C . THR A 1 89 ? 11.326 8.922 -12.381 1.00 85.94 89 THR A C 1
ATOM 728 O O . THR A 1 89 ? 11.268 10.132 -12.585 1.00 85.94 89 THR A O 1
ATOM 731 N N . THR A 1 90 ? 11.475 8.421 -11.150 1.00 84.50 90 THR A N 1
ATOM 732 C CA . THR A 1 90 ? 11.509 9.262 -9.937 1.00 84.50 90 THR A CA 1
ATOM 733 C C . THR A 1 90 ? 12.853 9.945 -9.687 1.00 84.50 90 THR A C 1
ATOM 735 O O . THR A 1 90 ? 12.891 11.096 -9.259 1.00 84.50 90 THR A O 1
ATOM 738 N N . THR A 1 91 ? 13.966 9.239 -9.899 1.00 88.69 91 THR A N 1
ATOM 739 C CA . THR A 1 91 ? 15.307 9.723 -9.517 1.00 88.69 91 THR A CA 1
ATOM 740 C C . THR A 1 91 ? 16.125 10.241 -10.694 1.00 88.69 91 THR A C 1
ATOM 742 O O . THR A 1 91 ? 17.162 10.867 -10.482 1.00 88.69 91 THR A O 1
ATOM 745 N N . CYS A 1 92 ? 15.692 9.967 -11.928 1.00 89.69 92 CYS A N 1
ATOM 746 C CA . CYS A 1 92 ? 16.440 10.213 -13.162 1.00 89.69 92 CYS A CA 1
ATOM 747 C C . CYS A 1 92 ? 17.831 9.552 -13.191 1.00 89.69 92 CYS A C 1
ATOM 749 O O . CYS A 1 92 ? 18.680 9.928 -14.000 1.00 89.69 92 CYS A O 1
ATOM 751 N N . LEU A 1 93 ? 18.086 8.567 -12.322 1.00 88.44 93 LEU A N 1
ATOM 752 C CA . LEU A 1 93 ? 19.341 7.820 -12.287 1.00 88.44 93 LEU A CA 1
ATOM 753 C C . LEU A 1 93 ? 19.338 6.701 -13.340 1.00 88.44 93 LEU A C 1
ATOM 755 O O . LEU A 1 93 ? 18.274 6.147 -13.627 1.00 88.44 93 LEU A O 1
ATOM 759 N N . PRO A 1 94 ? 20.501 6.345 -13.917 1.00 88.12 94 PRO A N 1
ATOM 760 C CA . PRO A 1 94 ? 20.594 5.283 -14.915 1.00 88.12 94 PRO A CA 1
ATOM 761 C C . PRO A 1 94 ? 20.220 3.914 -14.325 1.00 88.12 94 PRO A C 1
ATOM 763 O O . PRO A 1 94 ? 20.726 3.533 -13.272 1.00 88.12 94 PRO A O 1
ATOM 766 N N . ILE A 1 95 ? 19.380 3.158 -15.037 1.00 87.38 95 ILE A N 1
ATOM 767 C CA . ILE A 1 95 ? 18.942 1.811 -14.641 1.00 87.38 95 ILE A CA 1
ATOM 768 C C . ILE A 1 95 ? 20.039 0.793 -14.955 1.00 87.38 95 ILE A C 1
ATOM 770 O O . ILE A 1 95 ? 20.551 0.722 -16.080 1.00 87.38 95 ILE A O 1
ATOM 774 N N . ASN A 1 96 ? 20.374 -0.056 -13.981 1.00 84.50 96 ASN A N 1
ATOM 775 C CA . ASN A 1 96 ? 21.312 -1.148 -14.212 1.00 84.50 96 ASN A CA 1
ATOM 776 C C . ASN A 1 96 ? 20.664 -2.287 -15.020 1.00 84.50 96 ASN A C 1
ATOM 778 O O . ASN A 1 96 ? 19.507 -2.628 -14.791 1.00 84.50 96 ASN A O 1
ATOM 782 N N . PRO A 1 97 ? 21.421 -3.033 -15.851 1.00 84.88 97 PRO A N 1
ATOM 783 C CA . PRO A 1 97 ? 20.902 -4.215 -16.560 1.00 84.88 97 PRO A CA 1
ATOM 784 C C . PRO A 1 97 ? 20.377 -5.349 -15.657 1.00 84.88 97 PRO A C 1
ATOM 786 O O . PRO A 1 97 ? 19.854 -6.351 -16.141 1.00 84.88 97 PRO A O 1
ATOM 789 N N . LYS A 1 98 ? 20.600 -5.265 -14.341 1.00 84.25 98 LYS A N 1
ATOM 790 C CA . LYS A 1 98 ? 20.034 -6.187 -13.346 1.00 84.25 98 LYS A CA 1
ATOM 791 C C . LYS A 1 98 ? 18.624 -5.791 -12.906 1.00 84.25 98 LYS A C 1
ATOM 793 O O . LYS A 1 98 ? 17.891 -6.665 -12.474 1.00 84.25 98 LYS A O 1
ATOM 798 N N . GLU A 1 99 ? 18.294 -4.512 -13.017 1.00 86.44 99 GLU A N 1
ATOM 799 C CA . GLU A 1 99 ? 17.083 -3.880 -12.487 1.00 86.44 99 GLU A CA 1
ATOM 800 C C . GLU A 1 99 ? 16.096 -3.531 -13.605 1.00 86.44 99 GLU A C 1
ATOM 802 O O . GLU A 1 99 ? 15.000 -3.084 -13.321 1.00 86.44 99 GLU A O 1
ATOM 807 N N . ILE A 1 100 ? 16.456 -3.756 -14.875 1.00 84.75 100 ILE A N 1
ATOM 808 C CA . ILE A 1 100 ? 15.617 -3.409 -16.033 1.00 84.75 100 ILE A CA 1
ATOM 809 C C . ILE A 1 100 ? 14.243 -4.094 -16.028 1.00 84.75 100 ILE A C 1
ATOM 811 O O . ILE A 1 100 ? 13.292 -3.539 -16.564 1.00 84.75 100 ILE A O 1
ATOM 815 N N . ASP A 1 101 ? 14.147 -5.274 -15.413 1.00 84.75 101 ASP A N 1
ATOM 816 C CA . ASP A 1 101 ? 12.903 -6.044 -15.298 1.00 84.75 101 ASP A CA 1
ATOM 817 C C . ASP A 1 101 ? 12.117 -5.704 -14.015 1.00 84.75 101 ASP A C 1
ATOM 819 O O . ASP A 1 101 ? 11.066 -6.289 -13.765 1.00 84.75 101 ASP A O 1
ATOM 823 N N . VAL A 1 102 ? 12.638 -4.802 -13.174 1.00 82.94 102 VAL A N 1
ATOM 824 C CA . VAL A 1 102 ? 12.022 -4.384 -11.910 1.00 82.94 102 VAL A CA 1
ATOM 825 C C . VAL A 1 102 ? 11.558 -2.943 -12.051 1.00 82.94 102 VAL A C 1
ATOM 827 O O . VAL A 1 102 ? 12.372 -2.024 -12.140 1.00 82.94 102 VAL A O 1
ATOM 830 N N . ASP A 1 103 ? 10.245 -2.743 -12.036 1.00 78.88 103 ASP A N 1
ATOM 831 C CA . ASP A 1 103 ? 9.683 -1.401 -12.026 1.00 78.88 103 ASP A CA 1
ATOM 832 C C . ASP A 1 103 ? 9.803 -0.790 -10.623 1.00 78.88 103 ASP A C 1
ATOM 834 O O . ASP A 1 103 ? 9.272 -1.303 -9.639 1.00 78.88 103 ASP A O 1
ATOM 838 N N . SER A 1 104 ? 10.536 0.317 -10.529 1.00 72.81 104 SER A N 1
ATOM 839 C CA . SER A 1 104 ? 10.698 1.070 -9.286 1.00 72.81 104 SER A CA 1
ATOM 840 C C . SER A 1 104 ? 9.422 1.796 -8.831 1.00 72.81 104 SER A C 1
ATOM 842 O O . SER A 1 104 ? 9.413 2.311 -7.714 1.00 72.81 104 SER A O 1
ATOM 844 N N . GLU A 1 105 ? 8.379 1.868 -9.667 1.00 70.88 105 GLU A N 1
ATOM 845 C CA . GLU A 1 105 ? 7.130 2.599 -9.398 1.00 70.88 105 GLU A CA 1
ATOM 846 C C . GLU A 1 105 ? 5.880 1.723 -9.219 1.00 70.88 105 GLU A C 1
ATOM 848 O O . GLU A 1 105 ? 4.787 2.264 -9.088 1.00 70.88 105 GLU A O 1
ATOM 853 N N . ASP A 1 106 ? 6.005 0.398 -9.133 1.00 78.94 106 ASP A N 1
ATOM 854 C CA . ASP A 1 106 ? 4.849 -0.518 -9.029 1.00 78.94 106 ASP A CA 1
ATOM 855 C C . ASP A 1 106 ? 4.091 -0.441 -7.672 1.00 78.94 106 ASP A C 1
ATOM 857 O O . ASP A 1 106 ? 3.206 -1.245 -7.382 1.00 78.94 106 ASP A O 1
ATOM 861 N N . GLU A 1 107 ? 4.421 0.517 -6.791 1.00 82.50 107 GLU A N 1
ATOM 862 C CA . GLU A 1 107 ? 3.730 0.694 -5.504 1.00 82.50 107 GLU A CA 1
ATOM 863 C C . GLU A 1 107 ? 2.360 1.370 -5.706 1.00 82.50 107 GLU A C 1
ATOM 865 O O . GLU A 1 107 ? 2.258 2.551 -6.042 1.00 82.50 107 GLU A O 1
ATOM 870 N N . MET A 1 108 ? 1.288 0.624 -5.428 1.00 82.25 108 MET A N 1
ATOM 871 C CA . MET A 1 108 ? -0.103 1.085 -5.553 1.00 82.25 108 MET A CA 1
ATOM 872 C C . MET A 1 108 ? -0.506 2.143 -4.511 1.00 82.25 108 MET A C 1
ATOM 874 O O . MET A 1 108 ? -1.468 2.887 -4.708 1.00 82.25 108 MET A O 1
ATOM 878 N N . ASP A 1 109 ? 0.208 2.224 -3.388 1.00 88.19 109 ASP A N 1
ATOM 879 C CA . ASP A 1 109 ? -0.138 3.037 -2.226 1.00 88.19 109 ASP A CA 1
ATOM 880 C C . ASP A 1 109 ? 0.988 4.028 -1.849 1.00 88.19 109 ASP A C 1
ATOM 882 O O . ASP A 1 109 ? 1.612 3.919 -0.786 1.00 88.19 109 ASP A O 1
ATOM 886 N N . PRO A 1 110 ? 1.244 5.063 -2.674 1.00 91.69 110 PRO A N 1
ATOM 887 C CA . PRO A 1 110 ? 2.384 5.951 -2.487 1.00 91.69 110 PRO A CA 1
ATOM 888 C C . PRO A 1 110 ? 2.308 6.727 -1.164 1.00 91.69 110 PRO A C 1
ATOM 890 O O . PRO A 1 110 ? 1.247 7.185 -0.726 1.00 91.69 110 PRO A O 1
ATOM 893 N N . ARG A 1 111 ? 3.471 6.940 -0.530 1.00 91.69 111 ARG A N 1
ATOM 894 C CA . ARG A 1 111 ? 3.583 7.557 0.811 1.00 91.69 111 ARG A CA 1
ATOM 895 C C . ARG A 1 111 ? 2.878 8.907 0.939 1.00 91.69 111 ARG A C 1
ATOM 897 O O . ARG A 1 111 ? 2.269 9.184 1.970 1.00 91.69 111 ARG A O 1
ATOM 904 N N . TRP A 1 112 ? 2.939 9.740 -0.100 1.00 93.31 112 TRP A N 1
ATOM 905 C CA . TRP A 1 112 ? 2.285 11.050 -0.096 1.00 93.31 112 TRP A CA 1
ATOM 906 C C . TRP A 1 112 ? 0.757 10.924 -0.002 1.00 93.31 112 TRP A C 1
ATOM 908 O O . TRP A 1 112 ? 0.118 11.721 0.683 1.00 93.31 112 TRP A O 1
ATOM 918 N N . LEU A 1 113 ? 0.171 9.904 -0.640 1.00 94.88 113 LEU A N 1
ATOM 919 C CA . LEU A 1 113 ? -1.269 9.671 -0.626 1.00 94.88 113 LEU A CA 1
ATOM 920 C C . LEU A 1 113 ? -1.710 9.138 0.739 1.00 94.88 113 LEU A C 1
ATOM 922 O O . LEU A 1 113 ? -2.696 9.628 1.284 1.00 94.88 113 LEU A O 1
ATOM 926 N N . LYS A 1 114 ? -0.930 8.224 1.335 1.00 95.94 114 LYS A N 1
ATOM 927 C CA . LYS A 1 114 ? -1.136 7.748 2.715 1.00 95.94 114 LYS A CA 1
ATOM 928 C C . LYS A 1 114 ? -1.183 8.922 3.701 1.00 95.94 114 LYS A C 1
ATOM 930 O O . LYS A 1 114 ? -2.136 9.051 4.466 1.00 95.94 114 LYS A O 1
ATOM 935 N N . GLN A 1 115 ? -0.194 9.818 3.634 1.00 97.25 115 GLN A N 1
ATOM 936 C CA . GLN A 1 115 ? -0.130 10.999 4.500 1.00 97.25 115 GLN A CA 1
ATOM 937 C C . GLN A 1 115 ? -1.319 11.940 4.278 1.00 97.25 115 GLN A C 1
ATOM 939 O O . GLN A 1 115 ? -1.919 12.419 5.239 1.00 97.25 115 GLN A O 1
ATOM 944 N N . LYS A 1 116 ? -1.686 12.184 3.015 1.00 97.00 116 LYS A N 1
ATOM 945 C CA . LYS A 1 116 ? -2.823 13.041 2.667 1.00 97.00 116 LYS A CA 1
ATOM 946 C C . LYS A 1 116 ? -4.135 12.499 3.234 1.00 97.00 116 LYS A C 1
ATOM 948 O O . LYS A 1 116 ? -4.896 13.268 3.810 1.00 97.00 116 LYS A O 1
ATOM 953 N N . VAL A 1 117 ? -4.383 11.195 3.109 1.00 96.44 117 VAL A N 1
ATOM 954 C CA . VAL A 1 117 ? -5.590 10.549 3.647 1.00 96.44 117 VAL A CA 1
ATOM 955 C C . VAL A 1 117 ? -5.675 10.708 5.163 1.00 96.44 117 VAL A C 1
ATOM 957 O O . VAL A 1 117 ? -6.738 11.052 5.670 1.00 96.44 117 VAL A O 1
ATOM 960 N N . ILE A 1 118 ? -4.563 10.529 5.884 1.00 97.12 118 ILE A N 1
ATOM 961 C CA . ILE A 1 118 ? -4.519 10.737 7.340 1.00 97.12 118 ILE A CA 1
ATOM 962 C C . ILE A 1 118 ? -4.877 12.186 7.691 1.00 97.12 118 ILE A C 1
ATOM 964 O O . ILE A 1 118 ? -5.791 12.413 8.481 1.00 97.12 118 ILE A O 1
ATOM 968 N N . MET A 1 119 ? -4.214 13.156 7.052 1.00 97.38 119 MET A N 1
ATOM 969 C CA . MET A 1 119 ? -4.438 14.583 7.310 1.00 97.38 119 MET A CA 1
ATOM 970 C C . MET A 1 119 ? -5.879 15.016 7.021 1.00 97.38 119 MET A C 1
ATOM 972 O O . MET A 1 119 ? -6.447 15.787 7.787 1.00 97.38 119 MET A O 1
ATOM 976 N N . MET A 1 120 ? -6.483 14.500 5.947 1.00 97.56 120 MET A N 1
ATOM 977 C CA . MET A 1 120 ? -7.872 14.810 5.601 1.00 97.56 120 MET A CA 1
ATOM 978 C C . MET A 1 120 ? -8.867 14.302 6.653 1.00 97.56 120 MET A C 1
ATOM 980 O O . MET A 1 120 ? -9.872 14.959 6.899 1.00 97.56 120 MET A O 1
ATOM 984 N N . ILE A 1 121 ? -8.604 13.152 7.286 1.00 97.50 121 ILE A N 1
ATOM 985 C CA . ILE A 1 121 ? -9.455 12.644 8.374 1.00 97.50 121 ILE A CA 1
ATOM 986 C C . ILE A 1 121 ? -9.251 13.451 9.665 1.00 97.50 121 ILE A C 1
ATOM 988 O O . ILE A 1 121 ? -10.200 13.673 10.418 1.00 97.50 121 ILE A O 1
ATOM 992 N N . ASP A 1 122 ? -8.032 13.927 9.919 1.00 97.19 122 ASP A N 1
ATOM 993 C CA . ASP A 1 122 ? -7.734 14.745 11.098 1.00 97.19 122 ASP A CA 1
ATOM 994 C C . ASP A 1 122 ? -8.454 16.096 11.102 1.00 97.19 122 ASP A C 1
ATOM 996 O O . ASP A 1 122 ? -8.824 16.579 12.175 1.00 97.19 122 ASP A O 1
ATOM 1000 N N . GLU A 1 123 ? -8.729 16.661 9.926 1.00 97.81 123 GLU A N 1
ATOM 1001 C CA . GLU A 1 123 ? -9.372 17.969 9.758 1.00 97.81 123 GLU A CA 1
ATOM 1002 C C . GLU A 1 123 ? -10.850 18.008 10.206 1.00 97.81 123 GLU A C 1
ATOM 1004 O O . GLU A 1 123 ? -11.377 19.084 10.498 1.00 97.81 123 GLU A O 1
ATOM 1009 N N . PHE A 1 124 ? -11.527 16.860 10.338 1.00 97.00 124 PHE A N 1
ATOM 1010 C CA . PHE A 1 124 ? -12.920 16.822 10.800 1.00 97.00 124 PHE A CA 1
ATOM 1011 C C . PHE A 1 124 ? -13.046 17.246 12.269 1.00 97.00 124 PHE A C 1
ATOM 1013 O O . PHE A 1 124 ? -12.563 16.566 13.170 1.00 97.00 124 PHE A O 1
ATOM 1020 N N . THR A 1 125 ? -13.717 18.363 12.547 1.00 96.69 125 THR A N 1
ATOM 1021 C CA . THR A 1 125 ? -13.887 18.870 13.926 1.00 96.69 125 THR A CA 1
ATOM 1022 C C . THR A 1 125 ? -15.079 18.256 14.659 1.00 96.69 125 THR A C 1
ATOM 1024 O O . THR A 1 125 ? -15.161 18.335 15.882 1.00 96.69 125 THR A O 1
ATOM 1027 N N . ASP A 1 126 ? -15.986 17.627 13.920 1.00 96.62 126 ASP A N 1
ATOM 1028 C CA . ASP A 1 126 ? -17.227 17.015 14.388 1.00 96.62 126 ASP A CA 1
ATOM 1029 C C . ASP A 1 126 ? -17.135 15.492 14.584 1.00 96.62 126 ASP A C 1
ATOM 1031 O O . ASP A 1 126 ? -18.093 14.881 15.054 1.00 96.62 126 ASP A O 1
ATOM 1035 N N . VAL A 1 127 ? -15.988 14.880 14.270 1.00 95.75 127 VAL A N 1
ATOM 1036 C CA . VAL A 1 127 ? -15.741 13.434 14.412 1.00 95.75 127 VAL A CA 1
ATOM 1037 C C . VAL A 1 127 ? -14.843 13.161 15.617 1.00 95.75 127 VAL A C 1
ATOM 1039 O O . VAL A 1 127 ? -13.838 13.843 15.831 1.00 95.75 127 VAL A O 1
ATOM 1042 N N . ASN A 1 128 ? -15.179 12.133 16.396 1.00 95.38 128 ASN A N 1
ATOM 1043 C CA . ASN A 1 128 ? -14.406 11.748 17.573 1.00 95.38 128 ASN A CA 1
ATOM 1044 C C . ASN A 1 128 ? -13.061 11.093 17.203 1.00 95.38 128 ASN A C 1
ATOM 1046 O O . ASN A 1 128 ? -12.960 10.357 16.222 1.00 95.38 128 ASN A O 1
ATOM 1050 N N . GLU A 1 129 ? -12.041 11.261 18.051 1.00 95.62 129 GLU A N 1
ATOM 1051 C CA . GLU A 1 129 ? -10.685 10.740 17.809 1.00 95.62 129 GLU A CA 1
ATOM 1052 C C . GLU A 1 129 ? -10.656 9.216 17.608 1.00 95.62 129 GLU A C 1
ATOM 1054 O O . GLU A 1 129 ? -9.957 8.695 16.742 1.00 95.62 129 GLU A O 1
ATOM 1059 N N . GLY A 1 130 ? -11.480 8.482 18.364 1.00 95.31 130 GLY A N 1
ATOM 1060 C CA . GLY A 1 130 ? -11.556 7.027 18.236 1.00 95.31 130 GLY A CA 1
ATOM 1061 C C . GLY A 1 130 ? -12.150 6.556 16.905 1.00 95.31 130 GLY A C 1
ATOM 1062 O O . GLY A 1 130 ? -11.752 5.512 16.393 1.00 95.31 130 GLY A O 1
ATOM 1063 N N . GLU A 1 131 ? -13.080 7.322 16.332 1.00 95.62 131 GLU A N 1
ATOM 1064 C CA . GLU A 1 131 ? -13.666 7.027 15.020 1.00 95.62 131 GLU A CA 1
ATOM 1065 C C . GLU A 1 131 ? -12.681 7.380 13.908 1.00 95.62 131 GLU A C 1
ATOM 1067 O O . GLU A 1 131 ? -12.455 6.563 13.015 1.00 95.62 131 GLU A O 1
ATOM 1072 N N . LYS A 1 132 ? -12.026 8.546 14.012 1.00 97.38 132 LYS A N 1
ATOM 1073 C CA . LYS A 1 132 ? -10.960 8.959 13.092 1.00 97.38 132 LYS A CA 1
ATOM 1074 C C . LYS A 1 132 ? -9.876 7.900 12.980 1.00 97.38 132 LYS A C 1
ATOM 1076 O O . LYS A 1 132 ? -9.464 7.561 11.876 1.00 97.38 132 LYS A O 1
ATOM 1081 N N . GLU A 1 133 ? -9.432 7.350 14.104 1.00 97.62 133 GLU A N 1
ATOM 1082 C CA . GLU A 1 133 ? -8.345 6.378 14.108 1.00 97.62 133 GLU A CA 1
ATOM 1083 C C . GLU A 1 133 ? -8.731 5.063 13.416 1.00 97.62 133 GLU A C 1
ATOM 1085 O O . GLU A 1 133 ? -7.954 4.528 12.622 1.00 97.62 133 GLU A O 1
ATOM 1090 N N . ILE A 1 134 ? -9.963 4.580 13.625 1.00 97.88 134 ILE A N 1
ATOM 1091 C CA . ILE A 1 134 ? -10.498 3.436 12.872 1.00 97.88 134 ILE A CA 1
ATOM 1092 C C . ILE A 1 134 ? -10.589 3.762 11.375 1.00 97.88 134 ILE A C 1
ATOM 1094 O O . ILE A 1 134 ? -10.138 2.961 10.557 1.00 97.88 134 ILE A O 1
ATOM 1098 N N . MET A 1 135 ? -11.108 4.940 11.010 1.00 97.50 135 MET A N 1
ATOM 1099 C CA . MET A 1 135 ? -11.223 5.369 9.611 1.00 97.50 135 MET A CA 1
ATOM 1100 C C . MET A 1 135 ? -9.860 5.444 8.914 1.00 97.50 135 MET A C 1
ATOM 1102 O O . MET A 1 135 ? -9.714 4.940 7.801 1.00 97.50 135 MET A O 1
ATOM 1106 N N . LYS A 1 136 ? -8.840 6.021 9.564 1.00 97.81 136 LYS A N 1
ATOM 1107 C CA . LYS A 1 136 ? -7.469 6.087 9.033 1.00 97.81 136 LYS A CA 1
ATOM 1108 C C . LYS A 1 136 ? -6.903 4.691 8.804 1.00 97.81 136 LYS A C 1
ATOM 1110 O O . LYS A 1 136 ? -6.435 4.399 7.706 1.00 97.81 136 LYS A O 1
ATOM 1115 N N . MET A 1 137 ? -6.957 3.823 9.819 1.00 97.81 137 MET A N 1
ATOM 1116 C CA . MET A 1 137 ? -6.429 2.460 9.712 1.00 97.81 137 MET A CA 1
ATOM 1117 C C . MET A 1 137 ? -7.131 1.672 8.604 1.00 97.81 137 MET A C 1
ATOM 1119 O O . MET A 1 137 ? -6.457 0.997 7.825 1.00 97.81 137 MET A O 1
ATOM 1123 N N . TRP A 1 138 ? -8.458 1.788 8.499 1.00 97.69 138 TRP A N 1
ATOM 1124 C CA . TRP A 1 138 ? -9.226 1.134 7.444 1.00 97.69 138 TRP A CA 1
ATOM 1125 C C . TRP A 1 138 ? -8.857 1.656 6.054 1.00 97.69 138 TRP A C 1
ATOM 1127 O O . TRP A 1 138 ? -8.552 0.860 5.169 1.00 97.69 138 TRP A O 1
ATOM 1137 N N . ASN A 1 139 ? -8.809 2.977 5.859 1.00 96.62 139 ASN A N 1
ATOM 1138 C CA . ASN A 1 139 ? -8.461 3.565 4.565 1.00 96.62 139 ASN A CA 1
ATOM 1139 C C . ASN A 1 139 ? -7.063 3.130 4.109 1.00 96.62 139 ASN A C 1
ATOM 1141 O O . ASN A 1 139 ? -6.886 2.747 2.956 1.00 96.62 139 ASN A O 1
ATOM 1145 N N . LEU A 1 140 ? -6.082 3.122 5.016 1.00 96.81 140 LEU A N 1
ATOM 1146 C CA . LEU A 1 140 ? -4.731 2.649 4.706 1.00 96.81 140 LEU A CA 1
ATOM 1147 C C . LEU A 1 140 ? -4.703 1.155 4.357 1.00 96.81 140 LEU A C 1
ATOM 1149 O O . LEU A 1 140 ? -3.970 0.758 3.455 1.00 96.81 140 LEU A O 1
ATOM 1153 N N . HIS A 1 141 ? -5.502 0.331 5.038 1.00 96.81 141 HIS A N 1
ATOM 1154 C CA . HIS A 1 141 ? -5.622 -1.094 4.727 1.00 96.81 141 HIS A CA 1
ATOM 1155 C C . HIS A 1 141 ? -6.244 -1.322 3.342 1.00 96.81 141 HIS A C 1
ATOM 1157 O O . HIS A 1 141 ? -5.710 -2.096 2.549 1.00 96.81 141 HIS A O 1
ATOM 1163 N N . VAL A 1 142 ? -7.318 -0.601 3.010 1.00 95.62 142 VAL A N 1
ATOM 1164 C CA . VAL A 1 142 ? -7.945 -0.673 1.683 1.00 95.62 142 VAL A CA 1
ATOM 1165 C C . VAL A 1 142 ? -6.983 -0.207 0.591 1.00 95.62 142 VAL A C 1
ATOM 1167 O O . VAL A 1 142 ? -6.880 -0.869 -0.437 1.00 95.62 142 VAL A O 1
ATOM 1170 N N . MET A 1 143 ? -6.239 0.881 0.818 1.00 94.62 143 MET A N 1
ATOM 1171 C CA . MET A 1 143 ? -5.237 1.375 -0.134 1.00 94.62 143 MET A CA 1
ATOM 1172 C C . MET A 1 143 ? -4.124 0.357 -0.391 1.00 94.62 143 MET A C 1
ATOM 1174 O O . MET A 1 143 ? -3.744 0.157 -1.538 1.00 94.62 143 MET A O 1
ATOM 1178 N N . LYS A 1 144 ? -3.625 -0.295 0.665 1.00 94.25 144 LYS A N 1
ATOM 1179 C CA . LYS A 1 144 ? -2.539 -1.277 0.575 1.00 94.25 144 LYS A CA 1
ATOM 1180 C C . LYS A 1 144 ? -2.918 -2.499 -0.267 1.00 94.25 144 LYS A C 1
ATOM 1182 O O . LYS A 1 144 ? -2.093 -3.001 -1.020 1.00 94.25 144 LYS A O 1
ATOM 1187 N N . HIS A 1 145 ? -4.143 -3.000 -0.109 1.00 94.38 145 HIS A N 1
ATOM 1188 C CA . HIS A 1 145 ? -4.589 -4.241 -0.761 1.00 94.38 145 HIS A CA 1
ATOM 1189 C C . HIS A 1 145 ? -5.402 -4.012 -2.041 1.00 94.38 145 HIS A C 1
ATOM 1191 O O . HIS A 1 145 ? -5.602 -4.952 -2.805 1.00 94.38 145 HIS A O 1
ATOM 1197 N N . GLY A 1 146 ? -5.867 -2.785 -2.293 1.00 94.12 146 GLY A N 1
ATOM 1198 C CA . GLY A 1 146 ? -6.532 -2.413 -3.541 1.00 94.12 146 GLY A CA 1
ATOM 1199 C C . GLY A 1 146 ? -7.852 -3.147 -3.787 1.00 94.12 146 GLY A C 1
ATOM 1200 O O . GLY A 1 146 ? -8.106 -3.578 -4.909 1.00 94.12 146 GLY A O 1
ATOM 1201 N N . PHE A 1 147 ? -8.689 -3.325 -2.759 1.00 95.19 147 PHE A N 1
ATOM 1202 C CA . PHE A 1 147 ? -10.003 -3.958 -2.926 1.00 95.19 147 PHE A CA 1
ATOM 1203 C C . PHE A 1 147 ? -10.895 -3.127 -3.861 1.00 95.19 147 PHE A C 1
ATOM 1205 O O . PHE A 1 147 ? -11.045 -1.921 -3.675 1.00 95.19 147 PHE A O 1
ATOM 1212 N N . VAL A 1 148 ? -11.509 -3.780 -4.849 1.00 94.25 148 VAL A N 1
ATOM 1213 C CA . VAL A 1 148 ? -12.348 -3.134 -5.877 1.00 94.25 148 VAL A CA 1
ATOM 1214 C C . VAL A 1 148 ? -13.800 -3.608 -5.811 1.00 94.25 148 VAL A C 1
ATOM 1216 O O . VAL A 1 148 ? -14.703 -2.858 -6.168 1.00 94.25 148 VAL A O 1
ATOM 1219 N N . GLY A 1 149 ? -14.045 -4.848 -5.373 1.00 95.31 149 GLY A N 1
ATOM 1220 C CA . GLY A 1 149 ? -15.376 -5.461 -5.393 1.00 95.31 149 GLY A CA 1
ATOM 1221 C C . GLY A 1 149 ? -15.973 -5.697 -4.007 1.00 95.31 149 GLY A C 1
ATOM 1222 O O . GLY A 1 149 ? -15.276 -6.136 -3.095 1.00 95.31 149 GLY A O 1
ATOM 1223 N N . ASP A 1 150 ? -17.292 -5.525 -3.880 1.00 95.25 150 ASP A N 1
ATOM 1224 C CA . ASP A 1 150 ? -18.033 -5.717 -2.619 1.00 95.25 150 ASP A CA 1
ATOM 1225 C C . ASP A 1 150 ? -17.862 -7.126 -2.031 1.00 95.25 150 ASP A C 1
ATOM 1227 O O . ASP A 1 150 ? -17.766 -7.307 -0.818 1.00 95.25 150 ASP A O 1
ATOM 1231 N N . CYS A 1 151 ? -17.736 -8.146 -2.888 1.00 95.44 151 CYS A N 1
ATOM 1232 C CA . CYS A 1 151 ? -17.504 -9.527 -2.457 1.00 95.44 151 CYS A CA 1
ATOM 1233 C C . CYS A 1 151 ? -16.171 -9.725 -1.713 1.00 95.44 151 CYS A C 1
ATOM 1235 O O . CYS A 1 151 ? -15.995 -10.739 -1.037 1.00 95.44 151 CYS A O 1
ATOM 1237 N N . GLN A 1 152 ? -15.242 -8.771 -1.821 1.00 97.19 152 GLN A N 1
ATOM 1238 C CA . GLN A 1 152 ? -13.947 -8.802 -1.148 1.00 97.19 152 GLN A CA 1
ATOM 1239 C C . GLN A 1 152 ? -14.014 -8.216 0.266 1.00 97.19 152 GLN A C 1
ATOM 1241 O O . GLN A 1 152 ? -13.151 -8.533 1.081 1.00 97.19 152 GLN A O 1
ATOM 1246 N N . ILE A 1 153 ? -15.032 -7.412 0.601 1.00 97.19 153 ILE A N 1
ATOM 1247 C CA . ILE A 1 153 ? -15.109 -6.719 1.897 1.00 97.19 153 ILE A CA 1
ATOM 1248 C C . ILE A 1 153 ? -15.115 -7.690 3.091 1.00 97.19 153 ILE A C 1
ATOM 1250 O O . ILE A 1 153 ? -14.373 -7.442 4.042 1.00 97.19 153 ILE A O 1
ATOM 1254 N N . PRO A 1 154 ? -15.826 -8.837 3.067 1.00 97.00 154 PRO A N 1
ATOM 1255 C CA . PRO A 1 154 ? -15.721 -9.818 4.148 1.00 97.00 154 PRO A CA 1
ATOM 1256 C C . PRO A 1 154 ? -14.293 -10.343 4.371 1.00 97.00 154 PRO A C 1
ATOM 1258 O O . PRO A 1 154 ? -13.872 -10.525 5.516 1.00 97.00 154 PRO A O 1
ATOM 1261 N N . LEU A 1 155 ? -13.537 -10.566 3.289 1.00 97.19 155 LEU A N 1
ATOM 1262 C CA . LEU A 1 155 ? -12.131 -10.967 3.362 1.00 97.19 155 LEU A CA 1
ATOM 1263 C C . LEU A 1 155 ? -11.267 -9.817 3.896 1.00 97.19 155 LEU A C 1
ATOM 1265 O O . LEU A 1 155 ? -10.456 -10.045 4.793 1.00 97.19 155 LEU A O 1
ATOM 1269 N N . ALA A 1 156 ? -11.495 -8.593 3.417 1.00 97.81 156 ALA A N 1
ATOM 1270 C CA . ALA A 1 156 ? -10.812 -7.391 3.884 1.00 97.81 156 ALA A CA 1
ATOM 1271 C C . ALA A 1 156 ? -10.986 -7.193 5.396 1.00 97.81 156 ALA A C 1
ATOM 1273 O O . ALA A 1 156 ? -10.007 -6.989 6.100 1.00 97.81 156 ALA A O 1
ATOM 1274 N N . CYS A 1 157 ? -12.196 -7.355 5.945 1.00 97.81 157 CYS A N 1
ATOM 1275 C CA . CYS A 1 157 ? -12.417 -7.268 7.393 1.00 97.81 157 CYS A CA 1
ATOM 1276 C C . CYS A 1 157 ? -11.609 -8.316 8.178 1.00 97.81 157 CYS A C 1
ATOM 1278 O O . CYS A 1 157 ? -11.066 -8.014 9.241 1.00 97.81 157 CYS A O 1
ATOM 1280 N N . SER A 1 158 ? -11.507 -9.542 7.657 1.00 97.19 158 SER A N 1
ATOM 1281 C CA . SER A 1 158 ? -10.712 -10.609 8.276 1.00 97.19 158 SER A CA 1
ATOM 1282 C C . SER A 1 158 ? -9.213 -10.289 8.254 1.00 97.19 158 SER A C 1
ATOM 1284 O O . SER A 1 158 ? -8.556 -10.418 9.290 1.00 97.19 158 SER A O 1
ATOM 1286 N N . MET A 1 159 ? -8.696 -9.830 7.108 1.00 98.00 159 MET A N 1
ATOM 1287 C CA . MET A 1 159 ? -7.296 -9.417 6.936 1.00 98.00 159 MET A CA 1
ATOM 1288 C C . MET A 1 159 ? -6.963 -8.173 7.766 1.00 98.00 159 MET A C 1
ATOM 1290 O O . MET A 1 159 ? -5.875 -8.064 8.322 1.00 98.00 159 MET A O 1
ATOM 1294 N N . PHE A 1 160 ? -7.909 -7.246 7.898 1.00 98.19 160 PHE A N 1
ATOM 1295 C CA . PHE A 1 160 ? -7.752 -6.050 8.711 1.00 98.19 160 PHE A CA 1
ATOM 1296 C C . PHE A 1 160 ? -7.544 -6.398 10.187 1.00 98.19 160 PHE A C 1
ATOM 1298 O O . PHE A 1 160 ? -6.665 -5.831 10.829 1.00 98.19 160 PHE A O 1
ATOM 1305 N N . VAL A 1 161 ? -8.291 -7.367 10.724 1.00 97.75 161 VAL A N 1
ATOM 1306 C CA . VAL A 1 161 ? -8.069 -7.845 12.099 1.00 97.75 161 VAL A CA 1
ATOM 1307 C C . VAL A 1 161 ? -6.727 -8.567 12.240 1.00 97.75 161 VAL A C 1
ATOM 1309 O O . VAL A 1 161 ? -6.074 -8.381 13.263 1.00 97.75 161 VAL A O 1
ATOM 1312 N N . ASP A 1 162 ? -6.274 -9.315 11.230 1.00 96.81 162 ASP A N 1
ATOM 1313 C CA . ASP A 1 162 ? -4.945 -9.951 11.267 1.00 96.81 162 ASP A CA 1
ATOM 1314 C C . ASP A 1 162 ? -3.813 -8.922 11.331 1.00 96.81 162 ASP A C 1
ATOM 1316 O O . ASP A 1 162 ? -2.878 -9.066 12.112 1.00 96.81 162 ASP A O 1
ATOM 1320 N N . GLU A 1 163 ? -3.894 -7.868 10.517 1.00 97.00 163 GLU A N 1
ATOM 1321 C CA . GLU A 1 163 ? -2.827 -6.870 10.415 1.00 97.00 163 GLU A CA 1
ATOM 1322 C C . GLU A 1 163 ? -2.891 -5.804 11.518 1.00 97.00 163 GLU A C 1
ATOM 1324 O O . GLU A 1 163 ? -1.855 -5.301 11.956 1.00 97.00 163 GLU A O 1
ATOM 1329 N N . LYS A 1 164 ? -4.101 -5.407 11.932 1.00 97.06 164 LYS A N 1
ATOM 1330 C CA . LYS A 1 164 ? -4.351 -4.234 12.786 1.00 97.06 164 LYS A CA 1
ATOM 1331 C C . LYS A 1 164 ? -5.079 -4.544 14.087 1.00 97.06 164 LYS A C 1
ATOM 1333 O O . LYS A 1 164 ? -5.205 -3.648 14.918 1.00 97.06 164 LYS A O 1
ATOM 1338 N N . GLY A 1 165 ? -5.516 -5.783 14.315 1.00 96.00 165 GLY A N 1
ATOM 1339 C CA . GLY A 1 165 ? -6.269 -6.162 15.513 1.00 96.00 165 GLY A CA 1
ATOM 1340 C C . GLY A 1 165 ? -5.541 -5.814 16.809 1.00 96.00 165 GLY A C 1
ATOM 1341 O O . GLY A 1 165 ? -6.124 -5.212 17.706 1.00 96.00 165 GLY A O 1
ATOM 1342 N N . GLU A 1 166 ? -4.241 -6.094 16.884 1.00 95.69 166 GLU A N 1
ATOM 1343 C CA . GLU A 1 166 ? -3.434 -5.772 18.064 1.00 95.69 166 GLU A CA 1
ATOM 1344 C C . GLU A 1 166 ? -3.322 -4.254 18.309 1.00 95.69 166 GLU A C 1
ATOM 1346 O O . GLU A 1 166 ? -3.435 -3.782 19.441 1.00 95.69 166 GLU A O 1
ATOM 1351 N N . GLU A 1 167 ? -3.154 -3.472 17.239 1.00 96.44 167 GLU A N 1
ATOM 1352 C CA . GLU A 1 167 ? -3.079 -2.008 17.291 1.00 96.44 167 GLU A CA 1
ATOM 1353 C C . GLU A 1 167 ? -4.411 -1.391 17.749 1.00 96.44 167 GLU A C 1
ATOM 1355 O O . GLU A 1 167 ? -4.424 -0.517 18.619 1.00 96.44 167 GLU A O 1
ATOM 1360 N N . ILE A 1 168 ? -5.536 -1.900 17.230 1.00 97.06 168 ILE A N 1
ATOM 1361 C CA . ILE A 1 168 ? -6.897 -1.504 17.626 1.00 97.06 168 ILE A CA 1
ATOM 1362 C C . ILE A 1 168 ? -7.105 -1.714 19.129 1.00 97.06 168 ILE A C 1
ATOM 1364 O O . ILE A 1 168 ? -7.667 -0.851 19.809 1.00 97.06 168 ILE A O 1
ATOM 1368 N N . LEU A 1 169 ? -6.650 -2.851 19.660 1.00 96.31 169 LEU A N 1
ATOM 1369 C CA . LEU A 1 169 ? -6.822 -3.187 21.071 1.00 96.31 169 LEU A CA 1
ATOM 1370 C C . LEU A 1 169 ? -5.922 -2.343 21.975 1.00 96.31 169 LEU A C 1
ATOM 1372 O O . LEU A 1 169 ? -6.413 -1.788 22.956 1.00 96.31 169 LEU A O 1
ATOM 1376 N N . ARG A 1 170 ? -4.644 -2.161 21.619 1.00 94.62 170 ARG A N 1
ATOM 1377 C CA . ARG A 1 170 ? -3.720 -1.299 22.379 1.00 94.62 170 ARG A CA 1
ATOM 1378 C C . ARG A 1 170 ? -4.184 0.155 22.447 1.00 94.62 170 ARG A C 1
ATOM 1380 O O . ARG A 1 170 ? -3.971 0.818 23.456 1.00 94.62 170 ARG A O 1
ATOM 1387 N N . LYS A 1 171 ? -4.848 0.648 21.398 1.00 95.19 171 LYS A N 1
ATOM 1388 C CA . LYS A 1 171 ? -5.443 1.994 21.359 1.00 95.19 171 LYS A CA 1
ATOM 1389 C C . LYS A 1 171 ? -6.818 2.081 22.046 1.00 95.19 171 LYS A C 1
ATOM 1391 O O . LYS A 1 171 ? -7.442 3.136 22.013 1.00 95.19 171 LYS A O 1
ATOM 1396 N N . ASN A 1 172 ? -7.302 1.000 22.670 1.00 95.19 172 ASN A N 1
ATOM 1397 C CA . ASN A 1 172 ? -8.622 0.908 23.308 1.00 95.19 172 ASN A CA 1
ATOM 1398 C C . ASN A 1 172 ? -9.792 1.248 22.350 1.00 95.19 172 ASN A C 1
ATOM 1400 O O . ASN A 1 172 ? -10.772 1.893 22.726 1.00 95.19 172 ASN A O 1
ATOM 1404 N N . LEU A 1 173 ? -9.706 0.805 21.089 1.00 96.38 173 LEU A N 1
ATOM 1405 C CA . LEU A 1 173 ? -10.680 1.124 20.033 1.00 96.38 173 LEU A CA 1
ATOM 1406 C C . LEU A 1 173 ? -11.691 0.004 19.752 1.00 96.38 173 LEU A C 1
ATOM 1408 O O . LEU A 1 173 ? -12.460 0.108 18.800 1.00 96.38 173 LEU A O 1
ATOM 1412 N N . TYR A 1 174 ? -11.751 -1.040 20.586 1.00 95.94 174 TYR A N 1
ATOM 1413 C CA . TYR A 1 174 ? -12.637 -2.198 20.384 1.00 95.94 174 TYR A CA 1
ATOM 1414 C C . TYR A 1 174 ? -14.099 -1.800 20.105 1.00 95.94 174 TYR A C 1
ATOM 1416 O O . TYR A 1 174 ? -14.726 -2.309 19.180 1.00 95.94 174 TYR A O 1
ATOM 1424 N N . ARG A 1 175 ? -14.650 -0.850 20.873 1.00 95.06 175 ARG A N 1
ATOM 1425 C CA . ARG A 1 175 ? -16.047 -0.406 20.708 1.00 95.06 175 ARG A CA 1
ATOM 1426 C C . ARG A 1 175 ? -16.254 0.350 19.394 1.00 95.06 175 ARG A C 1
ATOM 1428 O O . ARG A 1 175 ? -17.239 0.091 18.711 1.00 95.06 175 ARG A O 1
ATOM 1435 N N . ASN A 1 176 ? -15.316 1.229 19.031 1.00 96.94 176 ASN A N 1
ATOM 1436 C CA . ASN A 1 176 ? -15.345 1.953 17.756 1.00 96.94 176 ASN A CA 1
ATOM 1437 C C . ASN A 1 176 ? -15.251 0.979 16.577 1.00 96.94 176 ASN A C 1
ATOM 1439 O O . ASN A 1 176 ? -15.970 1.126 15.598 1.00 96.94 176 ASN A O 1
ATOM 1443 N N . PHE A 1 177 ? -14.427 -0.063 16.700 1.00 97.56 177 PHE A N 1
ATOM 1444 C CA . PHE A 1 177 ? -14.316 -1.109 15.691 1.00 97.56 177 PHE A CA 1
ATOM 1445 C C . PHE A 1 177 ? -15.627 -1.887 15.500 1.00 97.56 177 PHE A C 1
ATOM 1447 O O . PHE A 1 177 ? -16.071 -2.067 14.370 1.00 97.56 177 PHE A O 1
ATOM 1454 N N . VAL A 1 178 ? -16.287 -2.307 16.585 1.00 96.69 178 VAL A N 1
ATOM 1455 C CA . VAL A 1 178 ? -17.584 -3.006 16.492 1.00 96.69 178 VAL A CA 1
ATOM 1456 C C . VAL A 1 178 ? -18.657 -2.106 15.872 1.00 96.69 178 VAL A C 1
ATOM 1458 O O . VAL A 1 178 ? -19.425 -2.565 15.029 1.00 96.69 178 VAL A O 1
ATOM 1461 N N . LEU A 1 179 ? -18.694 -0.822 16.243 1.00 96.25 179 LEU A N 1
ATOM 1462 C CA . LEU A 1 179 ? -19.580 0.157 15.605 1.00 96.25 179 LEU A CA 1
ATOM 1463 C C . LEU A 1 179 ? -19.289 0.279 14.107 1.00 96.25 179 LEU A C 1
ATOM 1465 O O . LEU A 1 179 ? -20.215 0.245 13.306 1.00 96.25 179 LEU A O 1
ATOM 1469 N N . TYR A 1 180 ? -18.014 0.328 13.727 1.00 96.81 180 TYR A N 1
ATOM 1470 C CA . TYR A 1 180 ? -17.605 0.387 12.330 1.00 96.81 180 TYR A CA 1
ATOM 1471 C C . TYR A 1 180 ? -18.029 -0.857 11.528 1.00 96.81 180 TYR A C 1
ATOM 1473 O O . TYR A 1 180 ? -18.486 -0.731 10.393 1.00 96.81 180 TYR A O 1
ATOM 1481 N N . MET A 1 181 ? -17.962 -2.055 12.119 1.00 97.38 181 MET A N 1
ATOM 1482 C CA . MET A 1 181 ? -18.497 -3.270 11.489 1.00 97.38 181 MET A CA 1
ATOM 1483 C C . MET A 1 181 ? -20.010 -3.172 11.249 1.00 97.38 181 MET A C 1
ATOM 1485 O O . MET A 1 181 ? -20.478 -3.554 10.179 1.00 97.38 181 MET A O 1
ATOM 1489 N N . ASN A 1 182 ? -20.774 -2.613 12.193 1.00 96.56 182 ASN A N 1
ATOM 1490 C CA . ASN A 1 182 ? -22.208 -2.382 11.981 1.00 96.56 182 ASN A CA 1
ATOM 1491 C C . ASN A 1 182 ? -22.452 -1.394 10.836 1.00 96.56 182 ASN A C 1
ATOM 1493 O O . ASN A 1 182 ? -23.289 -1.661 9.982 1.00 96.56 182 ASN A O 1
ATOM 1497 N N . THR A 1 183 ? -21.658 -0.324 10.742 1.00 96.75 183 THR A N 1
ATOM 1498 C CA . THR A 1 183 ? -21.724 0.618 9.619 1.00 96.75 183 THR A CA 1
ATOM 1499 C C . THR A 1 183 ? -21.534 -0.089 8.271 1.00 96.75 183 THR A C 1
ATOM 1501 O O . THR A 1 183 ? -22.291 0.157 7.336 1.00 96.75 183 THR A O 1
ATOM 1504 N N . LEU A 1 184 ? -20.573 -1.015 8.155 1.00 96.50 184 LEU A N 1
ATOM 1505 C CA . LEU A 1 184 ? -20.379 -1.798 6.924 1.00 96.50 184 LEU A CA 1
ATOM 1506 C C . LEU A 1 184 ? -21.580 -2.702 6.595 1.00 96.50 184 LEU A C 1
ATOM 1508 O O . LEU A 1 184 ? -21.902 -2.891 5.420 1.00 96.50 184 LEU A O 1
ATOM 1512 N N . GLN A 1 185 ? -22.248 -3.258 7.608 1.00 97.06 185 GLN A N 1
ATOM 1513 C CA . GLN A 1 185 ? -23.480 -4.025 7.410 1.00 97.06 185 GLN A CA 1
ATOM 1514 C C . GLN A 1 185 ? -24.642 -3.127 6.980 1.00 97.06 185 GLN A C 1
ATOM 1516 O O . GLN A 1 185 ? -25.406 -3.519 6.099 1.00 97.06 185 GLN A O 1
ATOM 1521 N N . ASP A 1 186 ? -24.771 -1.933 7.556 1.00 97.44 186 ASP A N 1
ATOM 1522 C CA . ASP A 1 186 ? -25.823 -0.975 7.202 1.00 97.44 186 ASP A CA 1
ATOM 1523 C C . ASP A 1 186 ? -25.702 -0.521 5.739 1.00 97.44 186 ASP A C 1
ATOM 1525 O O . ASP A 1 186 ? -26.710 -0.319 5.061 1.00 97.44 186 ASP A O 1
ATOM 1529 N N . PHE A 1 187 ? -24.474 -0.446 5.213 1.00 96.00 187 PHE A N 1
ATOM 1530 C CA . PHE A 1 187 ? -24.208 -0.223 3.788 1.00 96.00 187 PHE A CA 1
ATOM 1531 C C . PHE A 1 187 ? -24.430 -1.460 2.901 1.00 96.00 187 PHE A C 1
ATOM 1533 O O . PHE A 1 187 ? -24.305 -1.366 1.682 1.00 96.00 187 PHE A O 1
ATOM 1540 N N . GLY A 1 188 ? -24.769 -2.614 3.478 1.00 95.56 188 GLY A N 1
ATOM 1541 C CA . GLY A 1 188 ? -25.010 -3.859 2.746 1.00 95.56 188 GLY A CA 1
ATOM 1542 C C . GLY A 1 188 ? -23.744 -4.554 2.238 1.00 95.56 188 GLY A C 1
ATOM 1543 O O . GLY A 1 188 ? -23.852 -5.471 1.427 1.00 95.56 188 GLY A O 1
ATOM 1544 N N . LEU A 1 189 ? -22.557 -4.150 2.707 1.00 96.56 189 LEU A N 1
ATOM 1545 C CA . LEU A 1 189 ? -21.274 -4.703 2.253 1.00 96.56 189 LEU A CA 1
ATOM 1546 C C . LEU A 1 189 ? -20.926 -6.028 2.938 1.00 96.56 189 LEU A C 1
ATOM 1548 O O . LEU A 1 189 ? -20.205 -6.853 2.378 1.00 96.56 189 LEU A O 1
ATOM 1552 N N . ILE A 1 190 ? -21.420 -6.235 4.160 1.00 96.56 190 ILE A N 1
ATOM 1553 C CA . ILE A 1 190 ? -21.157 -7.446 4.941 1.00 96.56 190 ILE A CA 1
ATOM 1554 C C . ILE A 1 190 ? -22.423 -7.988 5.598 1.00 96.56 190 ILE A C 1
ATOM 1556 O O . ILE A 1 190 ? -23.385 -7.270 5.861 1.00 96.56 190 ILE A O 1
ATOM 1560 N N . SER A 1 191 ? -22.404 -9.289 5.886 1.00 96.31 191 SER A N 1
ATOM 1561 C CA . SER A 1 191 ? -23.493 -9.970 6.585 1.00 96.31 191 SER A CA 1
ATOM 1562 C C . SER A 1 191 ? -23.311 -9.916 8.111 1.00 96.31 191 SER A C 1
ATOM 1564 O O . SER A 1 191 ? -22.173 -9.821 8.584 1.00 96.31 191 SER A O 1
ATOM 1566 N N . PRO A 1 192 ? -24.382 -10.100 8.907 1.00 96.44 192 PRO A N 1
ATOM 1567 C CA . PRO A 1 192 ? -24.265 -10.232 10.364 1.00 96.44 192 PRO A CA 1
ATOM 1568 C C . PRO A 1 192 ? -23.317 -11.365 10.796 1.00 96.44 192 PRO A C 1
ATOM 1570 O O . PRO A 1 192 ? -22.623 -11.265 11.806 1.00 96.44 192 PRO A O 1
ATOM 1573 N N . VAL A 1 193 ? -23.257 -12.446 10.007 1.00 96.75 193 VAL A N 1
ATOM 1574 C CA . VAL A 1 193 ? -22.358 -13.586 10.250 1.00 96.75 193 VAL A CA 1
ATOM 1575 C C . VAL A 1 193 ? -20.896 -13.153 10.131 1.00 96.75 193 VAL A C 1
ATOM 1577 O O . VAL A 1 193 ? -20.055 -13.560 10.930 1.00 96.75 193 VAL A O 1
ATOM 1580 N N . THR A 1 194 ? -20.595 -12.278 9.170 1.00 96.06 194 THR A N 1
ATOM 1581 C CA . THR A 1 194 ? -19.261 -11.699 8.993 1.00 96.06 194 THR A CA 1
ATOM 1582 C C . THR A 1 194 ? -18.854 -10.877 10.215 1.00 96.06 194 THR A C 1
ATOM 1584 O O . THR A 1 194 ? -17.747 -11.065 10.714 1.00 96.06 194 THR A O 1
ATOM 1587 N N . ILE A 1 195 ? -19.748 -10.036 10.754 1.00 97.06 195 ILE A N 1
ATOM 1588 C CA . ILE A 1 195 ? -19.473 -9.264 11.980 1.00 97.06 195 ILE A CA 1
ATOM 1589 C C . ILE A 1 195 ? -19.135 -10.194 13.142 1.00 97.06 195 ILE A C 1
ATOM 1591 O O . ILE A 1 195 ? -18.158 -9.954 13.855 1.00 97.06 195 ILE A O 1
ATOM 1595 N N . PHE A 1 196 ? -19.918 -11.260 13.325 1.00 97.31 196 PHE A N 1
ATOM 1596 C CA . PHE A 1 196 ? -19.691 -12.227 14.395 1.00 97.31 196 PHE A CA 1
ATOM 1597 C C . PHE A 1 196 ? -18.300 -12.864 14.293 1.00 97.31 196 PHE A C 1
ATOM 1599 O O . PHE A 1 196 ? -17.542 -12.813 15.259 1.00 97.31 196 PHE A O 1
ATOM 1606 N N . HIS A 1 197 ? -17.923 -13.383 13.120 1.00 97.12 197 HIS A N 1
ATOM 1607 C CA . HIS A 1 197 ? -16.610 -14.004 12.922 1.00 97.12 197 HIS A CA 1
ATOM 1608 C C . HIS A 1 197 ? -15.451 -13.019 13.111 1.00 97.12 197 HIS A C 1
ATOM 1610 O O . HIS A 1 197 ? -14.467 -13.345 13.771 1.00 97.12 197 HIS A O 1
ATOM 1616 N N . VAL A 1 198 ? -15.563 -11.804 12.569 1.00 97.25 198 VAL A N 1
ATOM 1617 C CA . VAL A 1 198 ? -14.518 -10.775 12.686 1.00 97.25 198 VAL A CA 1
ATOM 1618 C C . VAL A 1 198 ? -14.356 -10.326 14.144 1.00 97.25 198 VAL A C 1
ATOM 1620 O O . VAL A 1 198 ? -13.236 -10.197 14.638 1.00 97.25 198 VAL A O 1
ATOM 1623 N N . THR A 1 199 ? -15.465 -10.163 14.869 1.00 96.62 199 THR A N 1
ATOM 1624 C CA . THR A 1 199 ? -15.448 -9.818 16.299 1.00 96.62 199 THR A CA 1
ATOM 1625 C C . THR A 1 199 ? -14.873 -10.956 17.139 1.00 96.62 199 THR A C 1
ATOM 1627 O O . THR A 1 199 ? -14.046 -10.708 18.014 1.00 96.62 199 THR A O 1
ATOM 1630 N N . GLN A 1 200 ? -15.255 -12.205 16.858 1.00 97.00 200 GLN A N 1
ATOM 1631 C CA . GLN A 1 200 ? -14.708 -13.385 17.527 1.00 97.00 200 GLN A CA 1
ATOM 1632 C C . GLN A 1 200 ? -13.194 -13.492 17.313 1.00 97.00 200 GLN A C 1
ATOM 1634 O O . GLN A 1 200 ? -12.453 -13.766 18.254 1.00 97.00 200 GLN A O 1
ATOM 1639 N N . LYS A 1 201 ? -12.721 -13.213 16.096 1.00 96.62 201 LYS A N 1
ATOM 1640 C CA . LYS A 1 201 ? -11.296 -13.195 15.763 1.00 96.62 201 LYS A CA 1
ATOM 1641 C C . LYS A 1 201 ? -10.537 -12.120 16.541 1.00 96.62 201 LYS A C 1
ATOM 1643 O O . LYS A 1 201 ? -9.480 -12.398 17.096 1.00 96.62 201 LYS A O 1
ATOM 1648 N N . LEU A 1 202 ? -11.104 -10.919 16.665 1.00 96.62 202 LEU A N 1
ATOM 1649 C CA . LEU A 1 202 ? -10.518 -9.860 17.490 1.00 96.62 202 LEU A CA 1
ATOM 1650 C C . LEU A 1 202 ? -10.493 -10.243 18.980 1.00 96.62 202 LEU A C 1
ATOM 1652 O O . LEU A 1 202 ? -9.529 -9.947 19.680 1.00 96.62 202 LEU A O 1
ATOM 1656 N N . GLN A 1 203 ? -11.529 -10.929 19.469 1.00 95.56 203 GLN A N 1
ATOM 1657 C CA . GLN A 1 203 ? -11.576 -11.438 20.842 1.00 95.56 203 GLN A CA 1
ATOM 1658 C C . GLN A 1 203 ? -10.557 -12.551 21.100 1.00 95.56 203 GLN A C 1
ATOM 1660 O O . GLN A 1 203 ? -10.021 -12.612 22.204 1.00 95.56 203 GLN A O 1
ATOM 1665 N N . ALA A 1 204 ? -10.251 -13.389 20.107 1.00 96.38 204 ALA A N 1
ATOM 1666 C CA . ALA A 1 204 ? -9.191 -14.387 20.225 1.00 96.38 204 ALA A CA 1
ATOM 1667 C C . ALA A 1 204 ? -7.836 -13.720 20.524 1.00 96.38 204 ALA A C 1
ATOM 1669 O O . ALA A 1 204 ? -7.156 -14.123 21.460 1.00 96.38 204 ALA A O 1
ATOM 1670 N N . ILE A 1 205 ? -7.518 -12.599 19.860 1.00 94.94 205 ILE A N 1
ATOM 1671 C CA . ILE A 1 205 ? -6.290 -11.823 20.132 1.00 94.94 205 ILE A CA 1
ATOM 1672 C C . ILE A 1 205 ? -6.237 -11.332 21.591 1.00 94.94 205 ILE A C 1
ATOM 1674 O O . ILE A 1 205 ? -5.162 -11.302 22.191 1.00 94.94 205 ILE A O 1
ATOM 1678 N N . ILE A 1 206 ? -7.384 -10.962 22.176 1.00 93.94 206 ILE A N 1
ATOM 1679 C CA . ILE A 1 206 ? -7.481 -10.560 23.592 1.00 93.94 206 ILE A CA 1
ATOM 1680 C C . ILE A 1 206 ? -7.209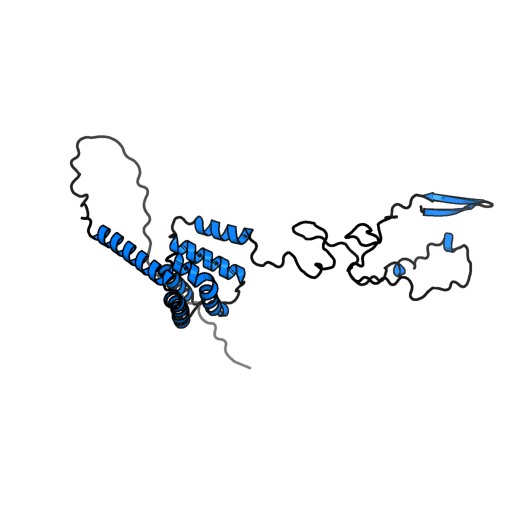 -11.752 24.521 1.00 93.94 206 ILE A C 1
ATOM 1682 O O . ILE A 1 206 ? -6.603 -11.579 25.577 1.00 93.94 206 ILE A O 1
ATOM 1686 N N . GLN A 1 207 ? -7.679 -12.948 24.161 1.00 92.75 207 GLN A N 1
ATOM 1687 C CA . GLN A 1 207 ? -7.479 -14.162 24.958 1.00 92.75 207 GLN A CA 1
ATOM 1688 C C . GLN A 1 207 ? -6.028 -14.647 24.899 1.00 92.75 207 GLN A C 1
ATOM 1690 O O . GLN A 1 207 ? -5.483 -15.038 25.929 1.00 92.75 207 GLN A O 1
ATOM 1695 N N . ASP A 1 208 ? -5.403 -14.554 23.727 1.00 93.69 208 ASP A N 1
ATOM 1696 C CA . ASP A 1 208 ? -4.031 -15.006 23.498 1.00 93.69 208 ASP A CA 1
ATOM 1697 C C . ASP A 1 208 ? -2.987 -14.070 24.133 1.00 93.69 208 ASP A C 1
ATOM 1699 O O . ASP A 1 208 ? -1.917 -14.520 24.541 1.00 93.69 208 ASP A O 1
ATOM 1703 N N . ASN A 1 209 ? -3.298 -12.772 24.265 1.00 93.19 209 ASN A N 1
ATOM 1704 C CA . ASN A 1 209 ? -2.381 -11.763 24.799 1.00 93.19 209 ASN A CA 1
ATOM 1705 C C . ASN A 1 209 ? -2.843 -11.224 26.168 1.00 93.19 209 ASN A C 1
ATOM 1707 O O . ASN A 1 209 ? -3.622 -10.262 26.228 1.00 93.19 209 ASN A O 1
ATOM 1711 N N . PRO A 1 210 ? -2.328 -11.768 27.290 1.00 91.31 210 PRO A N 1
ATOM 1712 C CA . PRO A 1 210 ? -2.753 -11.363 28.630 1.00 91.31 210 PRO A CA 1
ATOM 1713 C C . PRO A 1 210 ? -2.429 -9.897 28.945 1.00 91.31 210 PRO A C 1
ATOM 1715 O O . PRO A 1 210 ? -3.179 -9.255 29.681 1.00 91.31 210 PRO A O 1
ATOM 1718 N N . ASP A 1 211 ? -1.366 -9.342 28.357 1.00 93.31 211 ASP A N 1
ATOM 1719 C CA . ASP A 1 211 ? -0.983 -7.938 28.539 1.00 93.31 211 ASP A CA 1
ATOM 1720 C C . ASP A 1 211 ? -2.037 -6.982 27.973 1.00 93.31 211 ASP A C 1
ATOM 1722 O O . ASP A 1 211 ? -2.438 -6.026 28.638 1.00 93.31 211 ASP A O 1
ATOM 1726 N N . ILE A 1 212 ? -2.542 -7.276 26.771 1.00 91.50 212 ILE A N 1
ATOM 1727 C CA . ILE A 1 212 ? -3.602 -6.493 26.126 1.00 91.50 212 ILE A CA 1
ATOM 1728 C C . ILE A 1 212 ? -4.887 -6.594 26.942 1.00 91.50 212 ILE A C 1
ATOM 1730 O O . ILE A 1 212 ? -5.542 -5.585 27.190 1.00 91.50 212 ILE A O 1
ATOM 1734 N N . ASN A 1 213 ? -5.233 -7.797 27.406 1.00 91.62 213 ASN A N 1
ATOM 1735 C CA . ASN A 1 213 ? -6.401 -7.987 28.259 1.00 91.62 213 ASN A CA 1
ATOM 1736 C C . ASN A 1 213 ? -6.289 -7.152 29.542 1.00 91.62 213 ASN A C 1
ATOM 1738 O O . ASN A 1 213 ? -7.203 -6.396 29.865 1.00 91.62 213 ASN A O 1
ATOM 1742 N N . LYS A 1 214 ? -5.142 -7.203 30.230 1.00 92.94 214 LYS A N 1
ATOM 1743 C CA . LYS A 1 214 ? -4.901 -6.407 31.438 1.00 92.94 214 LYS A CA 1
ATOM 1744 C C . LYS A 1 214 ? -5.045 -4.906 31.169 1.00 92.94 214 LYS A C 1
ATOM 1746 O O . LYS A 1 214 ? -5.771 -4.238 31.901 1.00 92.94 214 LYS A O 1
ATOM 1751 N N . GLN A 1 215 ? -4.432 -4.398 30.099 1.00 92.69 215 GLN A N 1
ATOM 1752 C CA . GLN A 1 215 ? -4.554 -2.991 29.699 1.00 92.69 215 GLN A CA 1
ATOM 1753 C C . GLN A 1 215 ? -6.011 -2.593 29.436 1.00 92.69 215 GLN A C 1
ATOM 1755 O O . GLN A 1 215 ? -6.472 -1.569 29.934 1.00 92.69 215 GLN A O 1
ATOM 1760 N N . LEU A 1 216 ? -6.768 -3.420 28.712 1.00 91.50 216 LEU A N 1
ATOM 1761 C CA . LEU A 1 216 ? -8.183 -3.163 28.440 1.00 91.50 216 LEU A CA 1
ATOM 1762 C C . LEU A 1 216 ? -9.026 -3.149 29.724 1.00 91.50 216 LEU A C 1
ATOM 1764 O O . LEU A 1 216 ? -9.901 -2.293 29.867 1.00 91.50 216 LEU A O 1
ATOM 1768 N N . GLN A 1 217 ? -8.757 -4.055 30.671 1.00 90.31 217 GLN A N 1
ATOM 1769 C CA . GLN A 1 217 ? -9.433 -4.069 31.974 1.00 90.31 217 GLN A CA 1
ATOM 1770 C C . GLN A 1 217 ? -9.122 -2.808 32.786 1.00 90.31 217 GLN A C 1
ATOM 1772 O O . GLN A 1 217 ? -10.036 -2.206 33.349 1.00 90.31 217 GLN A O 1
ATOM 1777 N N . GLU A 1 218 ? -7.860 -2.377 32.820 1.00 92.50 218 GLU A N 1
ATOM 1778 C CA . GLU A 1 218 ? -7.439 -1.143 33.492 1.00 92.50 218 GLU A CA 1
ATOM 1779 C C . GLU A 1 218 ? -8.109 0.088 32.865 1.00 92.50 218 GLU A C 1
ATOM 1781 O O . GLU A 1 218 ? -8.725 0.886 33.577 1.00 92.50 218 GLU A O 1
ATOM 1786 N N . CYS A 1 219 ? -8.087 0.210 31.533 1.00 90.75 219 CYS A N 1
ATOM 1787 C CA . CYS A 1 219 ? -8.775 1.283 30.813 1.00 90.75 219 CYS A CA 1
ATOM 1788 C C . CYS A 1 219 ? -10.277 1.303 31.120 1.00 90.75 219 CYS A C 1
ATOM 1790 O O . CYS A 1 219 ? -10.845 2.365 31.380 1.00 90.75 219 CYS A O 1
ATOM 1792 N N . TRP A 1 220 ? -10.925 0.136 31.136 1.00 89.12 220 TRP A N 1
ATOM 1793 C CA . TRP A 1 220 ? -12.346 0.028 31.453 1.00 89.12 220 TRP A CA 1
ATOM 1794 C C . TRP A 1 220 ? -12.659 0.434 32.896 1.00 89.12 220 TRP A C 1
ATOM 1796 O O . TRP A 1 220 ? -13.638 1.144 33.135 1.00 89.12 220 TRP A O 1
ATOM 1806 N N . GLN A 1 221 ? -11.829 0.028 33.861 1.00 90.44 221 GLN A N 1
ATOM 1807 C CA . GLN A 1 221 ? -11.982 0.420 35.263 1.00 90.44 221 GLN A CA 1
ATOM 1808 C C . GLN A 1 221 ? -11.825 1.931 35.444 1.00 90.44 221 GLN A C 1
ATOM 1810 O O . GLN A 1 221 ? -12.685 2.553 36.070 1.00 90.44 221 GLN A O 1
ATOM 1815 N N . LEU A 1 222 ? -10.787 2.530 34.852 1.00 90.06 222 LEU A N 1
ATOM 1816 C CA . LEU A 1 222 ? -10.559 3.977 34.888 1.00 90.06 222 LEU A CA 1
ATOM 1817 C C . LEU A 1 222 ? -11.733 4.742 34.272 1.00 90.06 222 LEU A C 1
ATOM 1819 O O . LEU A 1 222 ? -12.236 5.697 34.866 1.00 90.06 222 LEU A O 1
ATOM 1823 N N . GLN A 1 223 ? -12.221 4.289 33.116 1.00 87.81 223 GLN A N 1
ATOM 1824 C CA . GLN A 1 223 ? -13.357 4.912 32.448 1.00 87.81 223 GLN A CA 1
ATOM 1825 C C . GLN A 1 223 ? -14.633 4.802 33.295 1.00 87.81 223 GLN A C 1
ATOM 1827 O O . GLN A 1 223 ? -15.341 5.793 33.465 1.00 87.81 223 GLN A O 1
ATOM 1832 N N . ARG A 1 224 ? -14.915 3.637 33.894 1.00 87.12 224 ARG A N 1
ATOM 1833 C CA . ARG A 1 224 ? -16.062 3.467 34.804 1.00 87.12 224 ARG A CA 1
ATOM 1834 C C . ARG A 1 224 ? -15.969 4.363 36.032 1.00 87.12 224 ARG A C 1
ATOM 1836 O O . ARG A 1 224 ? -16.968 4.967 36.403 1.00 87.12 224 ARG A O 1
ATOM 1843 N N . GLN A 1 225 ? -14.800 4.455 36.661 1.00 88.81 225 GLN A N 1
ATOM 1844 C CA . GLN A 1 225 ? -14.597 5.325 37.822 1.00 88.81 225 GLN A CA 1
ATOM 1845 C C . GLN A 1 225 ? -14.802 6.798 37.460 1.00 88.81 225 GLN A C 1
ATOM 1847 O O . GLN A 1 225 ? -15.493 7.507 38.188 1.00 88.81 225 GLN A O 1
ATOM 1852 N N . HIS A 1 226 ? -14.267 7.235 36.315 1.00 88.56 226 HIS A N 1
ATOM 1853 C CA . HIS A 1 226 ? -14.452 8.592 35.809 1.00 88.56 226 HIS A CA 1
ATOM 1854 C C . HIS A 1 226 ? -15.937 8.935 35.627 1.00 88.56 226 HIS A C 1
ATOM 1856 O O . HIS A 1 226 ? -16.408 9.916 36.197 1.00 88.56 226 HIS A O 1
ATOM 1862 N N . TRP A 1 227 ? -16.691 8.109 34.893 1.00 85.38 227 TRP A N 1
ATOM 1863 C CA . TRP A 1 227 ? -18.106 8.381 34.612 1.00 85.38 227 TRP A CA 1
ATOM 1864 C C . TRP A 1 227 ? -19.002 8.250 35.847 1.00 85.38 227 TRP A C 1
ATOM 1866 O O . TRP A 1 227 ? -19.861 9.100 36.055 1.00 85.38 227 TRP A O 1
ATOM 1876 N N . ASN A 1 228 ? -18.745 7.282 36.732 1.00 86.75 228 ASN A N 1
ATOM 1877 C CA . ASN A 1 228 ? -19.469 7.182 38.003 1.00 86.75 228 ASN A CA 1
ATOM 1878 C C . ASN A 1 228 ? -19.263 8.427 38.884 1.00 86.75 228 ASN A C 1
ATOM 1880 O O . ASN A 1 228 ? -20.187 8.854 39.569 1.00 86.75 228 ASN A O 1
ATOM 1884 N N . ALA A 1 229 ? -18.062 9.015 38.881 1.00 82.81 229 ALA A N 1
ATOM 1885 C CA . ALA A 1 229 ? -17.784 10.244 39.621 1.00 82.81 229 ALA A CA 1
ATOM 1886 C C . ALA A 1 229 ? -18.458 11.478 38.994 1.00 82.81 229 ALA A C 1
ATOM 1888 O O . ALA A 1 229 ? -18.779 12.423 39.712 1.00 82.81 229 ALA A O 1
ATOM 1889 N N . VAL A 1 230 ? -18.672 11.486 37.674 1.00 81.56 230 VAL A N 1
ATOM 1890 C CA . VAL A 1 230 ? -19.432 12.537 36.980 1.00 81.56 230 VAL A CA 1
ATOM 1891 C C . VAL A 1 230 ? -20.920 12.439 37.321 1.00 81.56 230 VAL A C 1
ATOM 1893 O O . VAL A 1 230 ? -21.498 13.453 37.700 1.00 81.56 230 VAL A O 1
ATOM 1896 N N . ASP A 1 231 ? -21.504 11.237 37.293 1.00 71.38 231 ASP A N 1
ATOM 1897 C CA . ASP A 1 231 ? -22.918 11.007 37.643 1.00 71.38 231 ASP A CA 1
ATOM 1898 C C . ASP A 1 231 ? -23.235 11.305 39.120 1.00 71.38 231 ASP A C 1
ATOM 1900 O O . ASP A 1 231 ? -24.367 11.639 39.464 1.00 71.38 231 ASP A O 1
ATOM 1904 N N . GLN A 1 232 ? -22.242 11.204 40.008 1.00 63.78 232 GLN A N 1
ATOM 1905 C CA . GLN A 1 232 ? -22.389 11.519 41.435 1.00 63.78 232 GLN A CA 1
ATOM 1906 C C . GLN A 1 232 ? -22.200 13.005 41.771 1.00 63.78 232 GLN A C 1
ATOM 1908 O O . GLN A 1 232 ? -22.456 13.400 42.912 1.00 63.78 232 GLN A O 1
ATOM 1913 N N . LYS A 1 233 ? -21.754 13.849 40.829 1.00 56.66 233 LYS A N 1
ATOM 1914 C CA . LYS A 1 233 ? -21.696 15.295 41.081 1.00 56.66 233 LYS A CA 1
ATOM 1915 C C . LYS A 1 233 ? -23.122 15.853 41.084 1.00 56.66 233 LYS A C 1
ATOM 1917 O O . LYS A 1 233 ? -23.855 15.615 40.126 1.00 56.66 233 LYS A O 1
ATOM 1922 N N . PRO A 1 234 ? -23.531 16.607 42.123 1.00 51.84 234 PRO A N 1
ATOM 1923 C CA . PRO A 1 234 ? -24.851 17.217 42.138 1.00 51.84 234 PRO A CA 1
ATOM 1924 C C . PRO A 1 234 ? -24.988 18.126 40.915 1.00 51.84 234 PRO A C 1
ATOM 1926 O O . PRO A 1 234 ? -24.122 18.965 40.657 1.00 51.84 234 PRO A O 1
ATOM 1929 N N . VAL A 1 235 ? -26.071 17.937 40.157 1.00 58.56 235 VAL A N 1
ATOM 1930 C CA . VAL A 1 235 ? -26.486 18.871 39.109 1.00 58.56 235 VAL A CA 1
ATOM 1931 C C . VAL A 1 235 ? -26.704 20.210 39.804 1.00 58.56 235 VAL A C 1
ATOM 1933 O O . VAL A 1 235 ? -27.652 20.366 40.571 1.00 58.56 235 VAL A O 1
ATOM 1936 N N . VAL A 1 236 ? -25.780 21.150 39.612 1.00 55.16 236 VAL A N 1
ATOM 1937 C CA . VAL A 1 236 ? -25.939 22.512 40.118 1.00 55.16 236 VAL A CA 1
ATOM 1938 C C . VAL A 1 236 ? -27.070 23.128 39.309 1.00 55.16 236 VAL A C 1
ATOM 1940 O O . VAL A 1 236 ? -26.900 23.435 38.129 1.00 55.16 236 VAL A O 1
ATOM 1943 N N . ASP A 1 237 ? -28.240 23.237 39.929 1.00 49.19 237 ASP A N 1
ATOM 1944 C CA . ASP A 1 237 ? -29.379 23.914 39.336 1.00 49.19 237 ASP A CA 1
ATOM 1945 C C . ASP A 1 237 ? -29.025 25.402 39.193 1.00 49.19 237 ASP A C 1
ATOM 1947 O O . ASP A 1 237 ? -28.845 26.125 40.172 1.00 49.19 237 ASP A O 1
ATOM 1951 N N . LEU A 1 238 ? -28.861 25.863 37.953 1.00 57.88 238 LEU A N 1
ATOM 1952 C CA . LEU A 1 238 ? -28.538 27.255 37.616 1.00 57.88 238 LEU A CA 1
ATOM 1953 C C . LEU A 1 238 ? -29.750 28.197 37.795 1.00 57.88 238 LEU A C 1
ATOM 1955 O O . LEU A 1 238 ? -29.748 29.314 37.279 1.00 57.88 238 LEU A O 1
ATOM 1959 N N . SER A 1 239 ? -30.787 27.774 38.522 1.00 49.22 239 SER A N 1
ATOM 1960 C CA . SER A 1 239 ? -32.035 28.517 38.706 1.00 49.22 239 SER A CA 1
ATOM 1961 C C . SER A 1 239 ? -32.001 29.574 39.827 1.00 49.22 239 SER A C 1
ATOM 1963 O O . SER A 1 239 ? -32.911 30.397 39.899 1.00 49.22 239 SER A O 1
ATOM 1965 N N . GLU A 1 240 ? -30.942 29.653 40.646 1.00 45.44 240 GLU A N 1
ATOM 1966 C CA . GLU A 1 240 ? -30.884 30.561 41.813 1.00 45.44 240 GLU A CA 1
ATOM 1967 C C . GLU A 1 240 ? -29.882 31.731 41.722 1.00 45.44 240 GLU A C 1
ATOM 1969 O O . GLU A 1 240 ? -29.477 32.304 42.734 1.00 45.44 240 GLU A O 1
ATOM 1974 N N . SER A 1 241 ? -29.515 32.184 40.518 1.00 44.62 241 SER A N 1
ATOM 1975 C CA . SER A 1 241 ? -28.753 33.438 40.372 1.00 44.62 241 SER A CA 1
ATOM 1976 C C . SER A 1 241 ? -29.374 34.396 39.360 1.00 44.62 241 SER A C 1
ATOM 1978 O O . SER A 1 241 ? -28.801 34.731 38.329 1.00 44.62 241 SER A O 1
ATOM 1980 N N . ALA A 1 242 ? -30.580 34.867 39.676 1.00 43.75 242 ALA A N 1
ATOM 1981 C CA . ALA A 1 242 ? -31.183 36.021 39.019 1.00 43.75 242 ALA A CA 1
ATOM 1982 C C . ALA A 1 242 ? -31.803 36.967 40.060 1.00 43.75 242 ALA A C 1
ATOM 1984 O O . ALA A 1 242 ? -33.016 37.036 40.240 1.00 43.75 242 ALA A O 1
ATOM 1985 N N . LYS A 1 243 ? -30.951 37.737 40.744 1.00 38.41 243 LYS A N 1
ATOM 1986 C CA . LYS A 1 243 ? -31.339 39.045 41.287 1.00 38.41 243 LYS A CA 1
ATOM 1987 C C . LYS A 1 243 ? -30.493 40.110 40.604 1.00 38.41 243 LYS A C 1
ATOM 1989 O O . LYS A 1 243 ? -29.334 40.318 40.947 1.00 38.41 243 LYS A O 1
ATOM 1994 N N . SER A 1 244 ? -31.086 40.747 39.600 1.00 35.62 244 SER A N 1
ATOM 1995 C CA . SER A 1 244 ? -30.557 41.951 38.959 1.00 35.62 244 SER A CA 1
ATOM 1996 C C . SER A 1 244 ? -30.511 43.123 39.945 1.00 35.62 244 SER A C 1
ATOM 1998 O O . SER A 1 244 ? -31.321 43.186 40.875 1.00 35.62 244 SER A O 1
ATOM 2000 N N . PRO A 1 245 ? -29.655 44.118 39.675 1.00 36.09 245 PRO A N 1
ATOM 2001 C CA . PRO A 1 245 ? -30.215 45.453 39.468 1.00 36.09 245 PRO A CA 1
ATOM 2002 C C . PRO A 1 245 ? -29.576 46.225 38.298 1.00 36.09 245 PRO A C 1
ATOM 2004 O O . PRO A 1 245 ? -28.359 46.266 38.160 1.00 36.09 245 PRO A O 1
ATOM 2007 N N . GLY A 1 246 ? -30.424 46.932 37.538 1.00 29.72 246 GLY A N 1
ATOM 2008 C CA . GLY A 1 246 ? -30.088 48.254 36.985 1.00 29.72 246 GLY A CA 1
ATOM 2009 C C . GLY A 1 246 ? -29.737 48.381 35.495 1.00 29.72 246 GLY A C 1
ATOM 2010 O O . GLY A 1 246 ? -28.572 48.365 35.138 1.00 29.72 246 GLY A O 1
ATOM 2011 N N . MET A 1 247 ? -30.770 48.620 34.675 1.00 31.02 247 MET A N 1
ATOM 2012 C CA . MET A 1 247 ? -30.854 49.554 33.526 1.00 31.02 247 MET A CA 1
ATOM 2013 C C . MET A 1 247 ? -29.636 49.769 32.595 1.00 31.02 247 MET A C 1
ATOM 2015 O O . MET A 1 247 ? -28.684 50.448 32.958 1.00 31.02 247 MET A O 1
ATOM 2019 N N . SER A 1 248 ? -29.796 49.436 31.304 1.00 29.28 248 SER A N 1
ATOM 2020 C CA . SER A 1 248 ? -30.122 50.388 30.211 1.00 29.28 248 SER A CA 1
ATOM 2021 C C . SER A 1 248 ? -29.527 49.946 28.859 1.00 29.28 248 SER A C 1
ATOM 2023 O O . SER A 1 248 ? -28.339 49.663 28.772 1.00 29.28 248 SER A O 1
ATOM 2025 N N . GLY A 1 249 ? -30.335 49.994 27.793 1.00 30.50 249 GLY A N 1
ATOM 2026 C CA . GLY A 1 249 ? -29.841 50.334 26.452 1.00 30.50 249 GLY A CA 1
ATOM 2027 C C . GLY A 1 249 ? -29.623 49.217 25.420 1.00 30.50 249 GLY A C 1
ATOM 2028 O O . GLY A 1 249 ? -28.579 48.582 25.385 1.00 30.50 249 GLY A O 1
ATOM 2029 N N . ASN A 1 250 ? -30.546 49.202 24.457 1.00 30.33 250 ASN A N 1
ATOM 2030 C CA . ASN A 1 250 ? -30.372 48.956 23.018 1.00 30.33 250 ASN A CA 1
ATOM 2031 C C . ASN A 1 250 ? -30.573 47.574 22.370 1.00 30.33 250 ASN A C 1
ATOM 2033 O O . ASN A 1 250 ? -30.144 46.522 22.823 1.00 30.33 250 ASN A O 1
ATOM 2037 N N . GLN A 1 251 ? -31.289 47.694 21.249 1.00 31.25 251 GLN A N 1
ATOM 2038 C CA . GLN A 1 251 ? -31.858 46.718 20.329 1.00 31.25 251 GLN A CA 1
ATOM 2039 C C . GLN A 1 251 ? -30.847 46.140 19.327 1.00 31.25 251 GLN A C 1
ATOM 2041 O O . GLN A 1 251 ? -29.862 46.790 18.984 1.00 31.25 251 GLN A O 1
ATOM 2046 N N . GLY A 1 252 ? -31.244 45.001 18.746 1.00 29.42 252 GLY A N 1
ATOM 2047 C CA . GLY A 1 252 ? -30.760 44.434 17.479 1.00 29.42 252 GLY A CA 1
ATOM 2048 C C . GLY A 1 252 ? -30.040 43.103 17.706 1.00 29.42 252 GLY A C 1
ATOM 2049 O O . GLY A 1 252 ? -29.202 43.010 18.587 1.00 29.42 252 GLY A O 1
ATOM 2050 N N . ASP A 1 253 ? -30.286 42.000 17.013 1.00 32.88 253 ASP A N 1
ATOM 2051 C CA . ASP A 1 253 ? -31.123 41.665 15.867 1.00 32.88 253 ASP A CA 1
ATOM 2052 C C . ASP A 1 253 ? -31.287 40.127 15.903 1.00 32.88 253 ASP A C 1
ATOM 2054 O O . ASP A 1 253 ? -30.393 39.399 16.343 1.00 32.88 253 ASP A O 1
ATOM 2058 N N . VAL A 1 254 ? -32.459 39.626 15.523 1.00 33.62 254 VAL A N 1
ATOM 2059 C CA . VAL A 1 254 ? -32.870 38.224 15.680 1.00 33.62 254 VAL A CA 1
ATOM 2060 C C . VAL A 1 254 ? -32.511 37.439 14.417 1.00 33.62 254 VAL A C 1
ATOM 2062 O O . VAL A 1 254 ? -33.246 37.443 13.434 1.00 33.62 254 VAL A O 1
ATOM 2065 N N . GLY A 1 255 ? -31.401 36.698 14.460 1.00 32.47 255 GLY A N 1
ATOM 2066 C CA . GLY A 1 255 ? -31.037 35.705 13.445 1.00 32.47 255 GLY A CA 1
ATOM 2067 C C . GLY A 1 255 ? -31.646 34.330 13.743 1.00 32.47 255 GLY A C 1
ATOM 2068 O O . GLY A 1 255 ? -31.215 33.624 14.651 1.00 32.47 255 GLY A O 1
ATOM 2069 N N . GLN A 1 256 ? -32.668 33.951 12.978 1.00 34.38 256 GLN A N 1
ATOM 2070 C CA . GLN A 1 256 ? -33.470 32.734 13.134 1.00 34.38 256 GLN A CA 1
ATOM 2071 C C . GLN A 1 256 ? -32.679 31.422 12.944 1.00 34.38 256 GLN A C 1
ATOM 2073 O O . GLN A 1 256 ? -32.115 31.146 11.885 1.00 34.38 256 GLN A O 1
ATOM 2078 N N . ARG A 1 257 ? -32.759 30.543 13.949 1.00 29.38 257 ARG A N 1
ATOM 2079 C CA . ARG A 1 257 ? -32.359 29.127 13.905 1.00 29.38 257 ARG A CA 1
ATOM 2080 C C . ARG A 1 257 ? -33.398 28.316 13.116 1.00 29.38 257 ARG A C 1
ATOM 2082 O O . ARG A 1 257 ? -34.544 28.198 13.546 1.00 29.38 257 ARG A O 1
ATOM 2089 N N . ARG A 1 258 ? -33.012 27.738 11.973 1.00 34.53 258 ARG A N 1
ATOM 2090 C CA . ARG A 1 258 ? -33.877 26.847 11.173 1.00 34.53 258 ARG A CA 1
ATOM 2091 C C . ARG A 1 258 ? -34.058 25.492 11.877 1.00 34.53 258 ARG A C 1
ATOM 2093 O O . ARG A 1 258 ? -33.079 24.858 12.259 1.00 34.53 258 ARG A O 1
ATOM 2100 N N . LYS A 1 259 ? -35.315 25.064 12.050 1.00 35.03 259 LYS A N 1
ATOM 2101 C CA . LYS A 1 259 ? -35.717 23.713 12.492 1.00 35.03 259 LYS A CA 1
ATOM 2102 C C . LYS A 1 259 ? -35.815 22.751 11.288 1.00 35.03 259 LYS A C 1
ATOM 2104 O O . LYS A 1 259 ? -36.094 23.222 10.185 1.00 35.03 259 LYS A O 1
ATOM 2109 N N . PRO A 1 260 ? -35.626 21.432 11.485 1.00 31.56 260 PRO A N 1
ATOM 2110 C CA . PRO A 1 260 ? -35.727 20.434 10.422 1.00 31.56 260 PRO A CA 1
ATOM 2111 C C . PRO A 1 260 ? -37.195 20.131 10.090 1.00 31.56 260 PRO A C 1
ATOM 2113 O O . PRO A 1 260 ? -38.025 20.012 10.990 1.00 31.56 260 PRO A O 1
ATOM 2116 N N . ASN A 1 261 ? -37.508 20.013 8.797 1.00 30.14 261 ASN A N 1
ATOM 2117 C CA . ASN A 1 261 ? -38.844 19.680 8.313 1.00 30.14 261 ASN A CA 1
ATOM 2118 C C . ASN A 1 261 ? -38.946 18.172 8.045 1.00 30.14 261 ASN A C 1
ATOM 2120 O O . ASN A 1 261 ? -38.260 17.638 7.175 1.00 30.14 261 ASN A O 1
ATOM 2124 N N . SER A 1 262 ? -39.813 17.502 8.795 1.00 34.03 262 SER A N 1
ATOM 2125 C CA . SER A 1 262 ? -40.306 16.160 8.516 1.00 34.03 262 SER A CA 1
ATOM 2126 C C . SER A 1 262 ? -41.662 16.284 7.828 1.00 34.03 262 SER A C 1
ATOM 2128 O O . SER A 1 262 ? -42.604 16.700 8.487 1.00 34.03 262 SER A O 1
ATOM 2130 N N . GLU A 1 263 ? -41.787 15.890 6.557 1.00 32.84 263 GLU A N 1
ATOM 2131 C CA . GLU A 1 263 ? -43.048 15.366 6.009 1.00 32.84 263 GLU A CA 1
ATOM 2132 C C . GLU A 1 263 ? -42.849 14.744 4.615 1.00 32.84 263 GLU A C 1
ATOM 2134 O O . GLU A 1 263 ? -42.376 15.374 3.670 1.00 32.84 263 GLU A O 1
ATOM 2139 N N . LYS A 1 264 ? -43.220 13.463 4.502 1.00 35.12 264 LYS A N 1
ATOM 2140 C CA . LYS A 1 264 ? -43.355 12.711 3.249 1.00 35.12 264 LYS A CA 1
ATOM 2141 C C . LYS A 1 264 ? -44.654 13.120 2.549 1.00 35.12 264 LYS A C 1
ATOM 2143 O O . LYS A 1 264 ? -45.701 13.117 3.191 1.00 35.12 264 LYS A O 1
ATOM 2148 N N . LYS A 1 265 ? -44.634 13.274 1.220 1.00 31.30 265 LYS A N 1
ATOM 2149 C CA . LYS A 1 265 ? -45.793 12.970 0.357 1.00 31.30 265 LYS A CA 1
ATOM 2150 C C . LYS A 1 265 ? -45.349 12.388 -1.000 1.00 31.30 265 LYS A C 1
ATOM 2152 O O . LYS A 1 265 ? -44.248 12.693 -1.450 1.00 31.30 265 LYS A O 1
ATOM 2157 N N . PRO A 1 266 ? -46.162 11.501 -1.606 1.00 33.50 266 PRO A N 1
ATOM 2158 C CA . PRO A 1 266 ? -45.738 10.550 -2.633 1.00 33.50 266 PRO A CA 1
ATOM 2159 C C . PRO A 1 266 ? -45.817 11.121 -4.056 1.00 33.50 266 PRO A C 1
ATOM 2161 O O . PRO A 1 266 ? -46.690 11.930 -4.367 1.00 33.50 266 PRO A O 1
ATOM 2164 N N . THR A 1 267 ? -44.934 10.651 -4.937 1.00 39.03 267 THR A N 1
ATOM 2165 C CA . THR A 1 267 ? -44.933 10.960 -6.374 1.00 39.03 267 THR A CA 1
ATOM 2166 C C . THR A 1 267 ? -45.853 10.011 -7.167 1.00 39.03 267 THR A C 1
ATOM 2168 O O . THR A 1 267 ? -45.989 8.837 -6.811 1.00 39.03 267 THR A O 1
ATOM 2171 N N . PRO A 1 268 ? -46.512 10.488 -8.243 1.00 35.97 268 PRO A N 1
ATOM 2172 C CA . PRO A 1 268 ? -47.469 9.700 -9.017 1.00 35.97 268 PRO A CA 1
ATOM 2173 C C . PRO A 1 268 ? -46.792 8.760 -10.030 1.00 35.97 268 PRO A C 1
ATOM 2175 O O . PRO A 1 268 ? -45.837 9.126 -10.716 1.00 35.97 268 PRO A O 1
ATOM 2178 N N . LYS A 1 269 ? -47.341 7.544 -10.148 1.00 35.62 269 LYS A N 1
ATOM 2179 C CA . LYS A 1 269 ? -46.970 6.506 -11.123 1.00 35.62 269 LYS A CA 1
ATOM 2180 C C . LYS A 1 269 ? -47.329 6.939 -12.554 1.00 35.62 269 LYS A C 1
ATOM 2182 O O . LYS A 1 269 ? -48.475 7.305 -12.808 1.00 35.62 269 LYS A O 1
ATOM 2187 N N . LYS A 1 270 ? -46.384 6.828 -13.497 1.00 35.47 270 LYS A N 1
ATOM 2188 C CA . LYS A 1 270 ? -46.671 6.819 -14.946 1.00 35.47 270 LYS A CA 1
ATOM 2189 C C . LYS A 1 270 ? -47.103 5.408 -15.390 1.00 35.47 270 LYS A C 1
ATOM 2191 O O . LYS A 1 270 ? -46.573 4.436 -14.853 1.00 35.47 270 LYS A O 1
ATOM 2196 N N . PRO A 1 271 ? -48.053 5.285 -16.334 1.00 36.78 271 PRO A N 1
ATOM 2197 C CA . PRO A 1 271 ? -48.631 4.005 -16.730 1.00 36.78 271 PRO A CA 1
ATOM 2198 C C . PRO A 1 271 ? -47.702 3.180 -17.630 1.00 36.78 271 PRO A C 1
ATOM 2200 O O . PRO A 1 271 ? -47.017 3.704 -18.506 1.00 36.78 271 PRO A O 1
ATOM 2203 N N . SER A 1 272 ? -47.736 1.868 -17.399 1.00 32.84 272 SER A N 1
ATOM 2204 C CA . SER A 1 272 ? -47.124 0.803 -18.189 1.00 32.84 272 SER A CA 1
ATOM 2205 C C . SER A 1 272 ? -47.783 0.676 -19.566 1.00 32.84 272 SER A C 1
ATOM 2207 O O . SER A 1 272 ? -48.988 0.438 -19.652 1.00 32.84 272 SER A O 1
ATOM 2209 N N . SER A 1 273 ? -46.993 0.770 -20.634 1.00 35.34 273 SER A N 1
ATOM 2210 C CA . SER A 1 273 ? -47.390 0.354 -21.978 1.00 35.34 273 SER A CA 1
ATOM 2211 C C . SER A 1 273 ? -47.367 -1.172 -22.077 1.00 35.34 273 SER A C 1
ATOM 2213 O O . SER A 1 273 ? -46.327 -1.807 -21.905 1.00 35.34 273 SER A O 1
ATOM 2215 N N . THR A 1 274 ? -48.530 -1.744 -22.358 1.00 35.94 274 THR A N 1
ATOM 2216 C CA . THR A 1 274 ? -48.754 -3.141 -22.731 1.00 35.94 274 THR A CA 1
ATOM 2217 C C . THR A 1 274 ? -48.068 -3.465 -24.057 1.00 35.94 274 THR A C 1
ATOM 2219 O O . THR A 1 274 ? -48.365 -2.836 -25.071 1.00 35.94 274 THR A O 1
ATOM 2222 N N . ALA A 1 275 ? -47.190 -4.468 -24.055 1.00 36.00 275 ALA A N 1
ATOM 2223 C CA . ALA A 1 275 ? -46.762 -5.162 -25.262 1.00 36.00 275 ALA A CA 1
ATOM 2224 C C . ALA A 1 275 ? -47.707 -6.349 -25.486 1.00 36.00 275 ALA A C 1
ATOM 2226 O O . ALA A 1 275 ? -47.714 -7.305 -24.711 1.00 36.00 275 ALA A O 1
ATOM 2227 N N . SER A 1 276 ? -48.531 -6.243 -26.524 1.00 37.69 276 SER A N 1
ATOM 2228 C CA . SER A 1 276 ? -49.351 -7.334 -27.038 1.00 37.69 276 SER A CA 1
ATOM 2229 C C . SER A 1 276 ? -48.528 -8.173 -28.013 1.00 37.69 276 SER A C 1
ATOM 2231 O O . SER A 1 276 ? -47.930 -7.647 -28.948 1.00 37.69 276 SER A O 1
ATOM 2233 N N . THR A 1 277 ? -48.539 -9.482 -27.791 1.00 37.00 277 THR A N 1
ATOM 2234 C CA . THR A 1 277 ? -48.295 -10.544 -28.775 1.00 37.00 277 THR A CA 1
ATOM 2235 C C . THR A 1 277 ? -49.123 -10.317 -30.044 1.00 37.00 277 THR A C 1
ATOM 2237 O O . THR A 1 277 ? -50.304 -10.030 -29.891 1.00 37.00 277 THR A O 1
ATOM 2240 N N . VAL A 1 278 ? -48.541 -10.488 -31.243 1.00 39.56 278 VAL A N 1
ATOM 2241 C CA . VAL A 1 278 ? -49.067 -11.259 -32.401 1.00 39.56 278 VAL A CA 1
ATOM 2242 C C . VAL A 1 278 ? -47.968 -11.354 -33.485 1.00 39.56 278 VAL A C 1
ATOM 2244 O O . VAL A 1 278 ? -47.435 -10.326 -33.900 1.00 39.56 278 VAL A O 1
ATOM 2247 N N . ASN A 1 279 ? -47.754 -12.594 -33.956 1.00 39.09 279 ASN A N 1
ATOM 2248 C CA . ASN A 1 279 ? -46.914 -13.119 -35.053 1.00 39.09 279 ASN A CA 1
ATOM 2249 C C . ASN A 1 279 ? -45.415 -13.308 -34.801 1.00 39.09 279 ASN A C 1
ATOM 2251 O O . ASN A 1 279 ? -44.651 -12.325 -34.866 1.00 39.09 279 ASN A O 1
#

InterPro domains:
  IPR019135 Polycomb protein, VEFS-Box [PF09733] (75-195)

Radius of gyrati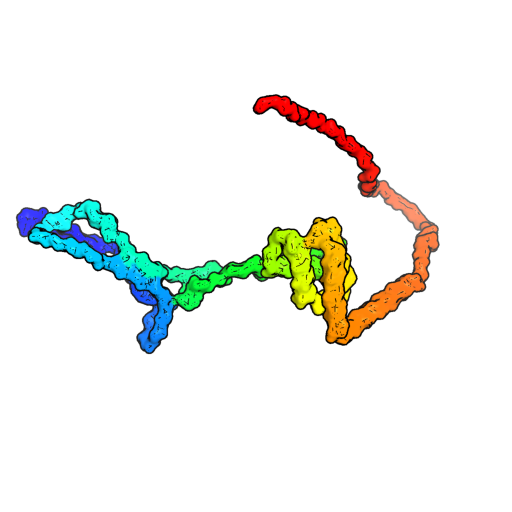on: 40.28 Å; chains: 1; bounding box: 91×65×110 Å

Foldseek 3Di:
DDWQWDDDPPDIDIDDDDDPPPPVDDQDQPQDDDDPDDDDDDKDKDWDDDDDDDDDPDPDPCPRVDDPPPVVVVPDIPMDTDPDFDAQPPPRHTDDPVCPVPRPPPQQQDPVNLVVQLVVLVPDPPDDPLLSVVSSLLVSLCSRVVDDDLVCVLVSLQVSCVVCLLVCLLVLSLVSNLVVVVVCVVVVSDDPVSSVVSNVSSVVVCVVDVVSVVVNVVVVVVVVVVVVVVVPPPPPPPPPPDDDDDDDDDDDDDDDDDDDDDDDDDDDDDDDDDDDDDD

pLDDT: mean 78.58, std 21.42, range [29.28, 98.19]

Secondary structure (DSSP, 8-state):
-EEEEEEETTEEEEEEE--TT------S-TTS---TT-------EEEE--SS-----S--GGGGTS--TTSGGG-S-EEEE--S--B-TTT-PBPPTTTTTS-TT--SS-HHHHHHHHHHHHT-SSS-HHHHHHHHHHHHHHHHHT--SGGGHHHHHHHHHHHHHHHHHHTT-HHHHHHHHHHHHHTTSS-HHHHHHHHHHHHHHHHH-HHHHHHHHHHHHHHHHHHHHHHTS----GGG-----------------PPPP----PPPPPPPPP-----

Sequence (279 aa):
MTFLPQQMSNV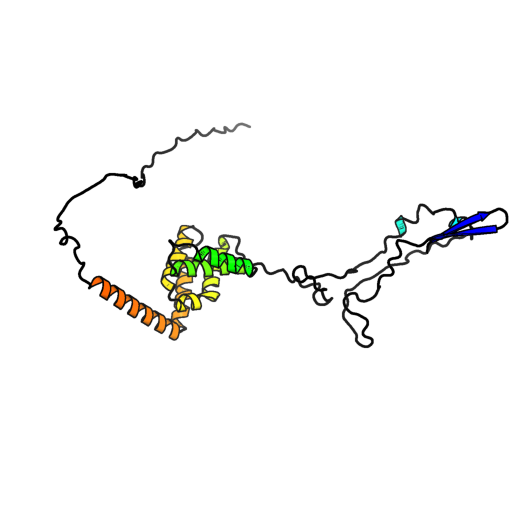LKIDVSVNESYDGSYTGCPTMPFRPGWPMKRSSMTHVIVCHPKRTRTKSLSEFTEIEENDHENHRPYITGHNRLYHHTTTCLPINPKEIDVDSEDEMDPRWLKQKVIMMIDEFTDVNEGEKEIMKMWNLHVMKHGFVGDCQIPLACSMFVDEKGEEILRKNLYRNFVLYMNTLQDFGLISPVTIFHVTQKLQAIIQDNPDINKQLQECWQLQRQHWNAVDQKPVVDLSESAKSPGMSGNQGDVGQRRKPNSEKKPTPKKPSSTASTVN

Organism: NCBI:txid355587

=== Feature glossary ===
The record interleaves many kinds of information about one protein. Here is each kind framed as the question it answers.

Q: What known structures does this most resemble?
A: Structural nearest neighbors (via Foldseek easy-search vs the PDB). Reported per hit: target PDB id, E-value, and alignment TM-score. A TM-score above ~0.5 is the conventional threshold for 'same fold'.

Q: Where is each backbone atom in 3D?
A: The mmCIF table is the protein's shape written out atom by atom. For each backbone N, Cα, C, and carbonyl O, it records an (x, y, z) coordinate triple in Å plus the residue type, chain letter, and residue number.

Q: What are the backbone torsion angles?
A: The φ/ψ torsion pair specifies the backbone conformation at each residue. φ rotates about the N–Cα bond, ψ about the Cα–C bond. Steric clashes forbid most of the (φ, ψ) plane — the allowed regions (α-helix basin, β-sheet basin, left-handed helix) are the Ramachandran-allowed regions.

Q: Which residues are buried vs exposed?
A: Solvent-accessible surface area (SASA) is the area in Å² traced out by the centre of a 1.4 Å probe sphere (a water molecule) rolled over the protein's van der Waals surface (Shrake–Rupley / Lee–Richards construction). Buried residues have near-zero SASA; fully exposed residues can exceed 200 Å². The total SASA scales roughly with the number of surface residues.

Q: How confident is the AlphaFold model at each residue?
A: pLDDT is the predicted lDDT-Cα score: AlphaFold's confidence that the local environment of each residue (all inter-atomic distances within 15 Å) is correctly placed. It is a per-residue number between 0 and 100, with higher meaning more reliable.

Q: What does the local fold look like, residue by residue?
A: 3Di is Foldseek's structural alphabet. Each residue is assigned one of twenty discrete states based on how its Cα sits relative to its spatial (not sequential) neighbors. Aligning 3Di strings finds structural homologs roughly as well as full 3D superposition, but orders of magnitude faster.

Q: How big and how compact is the whole molecule?
A: Radius of gyration (Rg) is the root-mean-square distance of Cα atoms from their centroid — a single number for overall size and compactness. A globular domain of N residues has Rg ≈ 2.2·N^0.38 Å; an extended or disordered chain has a much larger Rg. The Cα contact count is the number of residue pairs whose Cα atoms are within 8 Å and are more than four positions apart in sequence — a standard proxy for tertiary packing density. The bounding box is the smallest axis-aligned box enclosing all Cα atoms.

Q: Which residues are in helices, strands, or loops?
A: DSSP 8-state secondary structure assigns each residue one of H (α-helix), G (3₁₀-helix), I (π-helix), E (extended β-strand), B (isolated β-bridge), T (hydrogen-bonded turn), S (bend), or '-' (coil). The assignment is computed from backbone hydrogen-bond geometry via the Kabsch–Sander algorithm.

Q: How mobile is each atom in the crystal?
A: Crystallographic B-factors measure how much each atom's electron density is smeared out, in Å². They rise in mobile loops and surface residues and fall in the buried interior. In AlphaFold models this column is repurposed to hold pLDDT instead.

Q: What if only a Cα trace is available?
A: P-SEA three-state annotation labels each residue as helix, strand, or coil based purely on the geometry of the Cα trace. It serves as a fallback when the full backbone (and thus DSSP) is unavailable.

Q: What family and function is it annotated with?
A: Database cross-references. InterPro integrates a dozen domain/family signature databases into unified entries with residue-range hits. GO terms attach function/process/location labels with evidence codes. CATH codes position the fold in a four-level structural taxonomy. Organism is the NCBI-taxonomy species name.

Q: Are the domains correctly placed relative to each other?
A: Predicted Aligned Error (PAE) is an AlphaFold confidence matrix: entry (i, j) is the expected error in the position of residue j, in ångströms, when the prediction is superimposed on the true structure at residue i. Low PAE within a block of residues means that block is internally rigid and well-predicted; high PAE between two blocks means their relative placement is uncertain even if each block individually is confident.

Q: What do the diagnostic plots show?
A: Three diagnostic plots accompany the record. The Cα contact map visualizes the tertiary structure as a 2D adjacency matrix (8 Å cutoff, sequence-local contacts suppressed). The Ramachandran plot shows the distribution of backbone (φ, ψ) torsions, with points in the α and β basins reflecting secondary structure content. The PAE plot shows AlphaFold's inter-residue confidence as a color matrix.

Q: What is the amino-acid chain?
A: Primary structure: the covalent order of the twenty standard amino acids along the backbone. Two proteins with the same sequence will (almost always) fold to the same structure; two with 30% identity often share a fold but not the details.

Q: What do the rendered images show?
A: The six renders are orthographic views along the three Cartesian axes in both directions. Representation (cartoon, sticks, or surface) and color scheme (sequence-rainbow or by-chain) vary across proteins so the training set covers all the common visualization conventions.